Protein AF-A0A167GB25-F1 (afdb_monomer)

Secondary structure (DSSP, 8-state):
----------PPPPP--HHHHHHHHHHHHHHHHTIIIIIS-SSPPPHHHHHHHHHHHHHHHHHHHHHHHHHTT-HHHHHHHHHHHHHHHHHHHHHHHHHHHTHHHHHHHTT--TTTTHHHHHHHHHHHHHHHHHHHHHHHHHHHTTTSHHHHHHHHHHHHHHT-HHHHHHHTTSGGGTTS-HHHHHHHHHHHHHHHHHHHHHHHHSS--HHHHHHHHHHHHHHHHHHHHSTTSHHHHHHHHHH-

Organism: NCBI:txid1300342

Sequence (244 aa):
MTLDPGPHGLAAPRRNLFFPTMAVLMLAAVVAGFWGTLFRPAEPLRPYLVVHGAIAVAWFALFTVQTLLAAAGRTDLHRRLGVAGVCLAIAVVASSLYTMAQLPANWRLQGIDVEARRGLVGLVLWGDFGALVAFGVLLCRAVLRRRRLDAHKRLMLLAMFSIMSPALIRLAALPPFAGFDGVVLTMLGLLALGLTLVAYDLATLRRLHRETLWGVPFFLVVHLAPAFALPGTSLDRWVMGVIG

Solvent-accessible surface area (backbone atoms only — not comparable to full-atom values): 12939 Å² total; per-residue (Å²): 139,83,85,79,83,72,82,79,76,76,73,75,80,79,79,76,54,64,64,37,50,52,30,50,53,51,39,50,41,40,52,61,22,32,33,63,72,67,79,52,43,91,60,90,72,56,70,68,57,52,52,36,50,50,46,51,53,50,50,39,50,47,51,27,52,42,36,46,28,51,72,69,67,38,52,69,58,34,57,61,53,47,56,58,44,55,58,52,52,53,49,43,54,56,39,50,56,52,53,57,50,42,43,56,54,52,38,47,75,69,72,41,62,56,75,87,38,38,62,60,54,29,25,51,52,31,22,53,49,17,10,51,52,30,20,52,54,30,37,52,52,14,63,75,32,55,88,41,59,78,51,15,58,52,28,44,49,52,15,55,56,28,65,39,52,74,25,40,32,36,38,25,76,36,81,98,34,56,89,50,57,32,65,60,48,23,54,52,49,52,50,50,55,42,48,49,54,52,50,49,26,40,74,75,65,73,41,74,47,71,62,53,64,50,44,42,57,46,32,52,47,43,17,47,46,38,19,71,69,38,43,86,37,72,64,43,52,51,51,50,67,73,47,90

pLDDT: mean 92.82, std 10.84, range [45.81, 98.88]

Structure (mmCIF, N/CA/C/O backbone):
data_AF-A0A167GB25-F1
#
_entry.id   AF-A0A167GB25-F1
#
loop_
_atom_site.group_PDB
_atom_site.id
_atom_site.type_symbol
_atom_site.label_atom_id
_atom_site.label_alt_id
_atom_site.label_comp_id
_atom_site.label_asym_id
_atom_site.label_entity_id
_atom_site.label_seq_id
_atom_site.pdbx_PDB_ins_code
_atom_site.Cartn_x
_atom_site.Cartn_y
_atom_site.Cartn_z
_atom_site.occupancy
_atom_site.B_iso_or_equiv
_atom_site.auth_seq_id
_atom_site.auth_comp_id
_atom_site.auth_asym_id
_atom_site.auth_atom_id
_atom_site.pdbx_PDB_model_num
ATOM 1 N N . MET A 1 1 ? -53.757 3.622 38.727 1.00 49.62 1 MET A N 1
ATOM 2 C CA . MET A 1 1 ? -53.447 3.033 37.408 1.00 49.62 1 MET A CA 1
ATOM 3 C C . MET A 1 1 ? -52.182 3.707 36.899 1.00 49.62 1 MET A C 1
ATOM 5 O O . MET A 1 1 ? -52.248 4.779 36.320 1.00 49.62 1 MET A O 1
ATOM 9 N N . THR A 1 2 ? -51.026 3.160 37.266 1.00 50.38 2 THR A N 1
ATOM 10 C CA . THR A 1 2 ? -49.695 3.673 36.913 1.00 50.38 2 THR A CA 1
ATOM 11 C C . THR A 1 2 ? -49.212 2.914 35.684 1.00 50.38 2 THR A C 1
ATOM 13 O O . THR A 1 2 ? -49.056 1.697 35.747 1.00 50.38 2 THR A O 1
ATOM 16 N N . LEU A 1 3 ? -49.049 3.608 34.558 1.00 50.81 3 LEU A N 1
ATOM 17 C CA . LEU A 1 3 ? -48.479 3.032 33.343 1.00 50.81 3 LEU A CA 1
ATOM 18 C C . LEU A 1 3 ? -46.955 3.013 33.482 1.00 50.81 3 LEU A C 1
ATOM 20 O O . LEU A 1 3 ? -46.331 4.062 33.624 1.00 50.81 3 LEU A O 1
ATOM 24 N N . ASP A 1 4 ? -46.393 1.812 33.468 1.00 52.62 4 ASP A N 1
ATOM 25 C CA . ASP A 1 4 ? -44.959 1.543 33.464 1.00 52.62 4 ASP A CA 1
ATOM 26 C C . ASP A 1 4 ? -44.421 1.735 32.028 1.00 52.62 4 ASP A C 1
ATOM 28 O O . ASP A 1 4 ? -44.910 1.067 31.107 1.00 52.62 4 ASP A O 1
ATOM 32 N N . PRO A 1 5 ? -43.484 2.665 31.762 1.00 55.81 5 PRO A N 1
ATOM 33 C CA . PRO A 1 5 ? -42.895 2.801 30.440 1.00 55.81 5 PRO A CA 1
ATOM 34 C C . PRO A 1 5 ? -41.874 1.673 30.239 1.00 55.81 5 PRO A C 1
ATOM 36 O O . PRO A 1 5 ? -40.814 1.647 30.861 1.00 55.81 5 PRO A O 1
ATOM 39 N N . GLY A 1 6 ? -42.218 0.723 29.366 1.00 50.72 6 GLY A N 1
ATOM 40 C CA . GLY A 1 6 ? -41.380 -0.427 29.029 1.00 50.72 6 GLY A CA 1
ATOM 41 C C . GLY A 1 6 ? -39.959 -0.053 28.570 1.00 50.72 6 GLY A C 1
ATOM 42 O O . GLY A 1 6 ? -39.705 1.074 28.136 1.00 50.72 6 GLY A O 1
ATOM 43 N N . PRO A 1 7 ? -39.011 -1.004 28.648 1.00 53.72 7 PRO A N 1
ATOM 44 C CA . PRO A 1 7 ? -37.594 -0.732 28.475 1.00 53.72 7 PRO A CA 1
ATOM 45 C C . PRO A 1 7 ? -37.325 -0.204 27.067 1.00 53.72 7 PRO A C 1
ATOM 47 O O . PRO A 1 7 ? -37.604 -0.875 26.072 1.00 53.72 7 PRO A O 1
ATOM 50 N N . HIS A 1 8 ? -36.755 0.999 26.991 1.00 52.78 8 HIS A N 1
ATOM 51 C CA . HIS A 1 8 ? -36.188 1.549 25.768 1.00 52.78 8 HIS A CA 1
ATOM 52 C C . HIS A 1 8 ? -35.247 0.511 25.152 1.00 52.78 8 HIS A C 1
ATOM 54 O O . HIS A 1 8 ? -34.163 0.249 25.678 1.00 52.78 8 HIS A O 1
ATOM 60 N N . GLY A 1 9 ? -35.684 -0.105 24.051 1.00 45.81 9 GLY A N 1
ATOM 61 C CA . GLY A 1 9 ? -34.874 -1.035 23.282 1.00 45.81 9 GLY A CA 1
ATOM 62 C C . GLY A 1 9 ? -33.570 -0.347 22.906 1.00 45.81 9 GLY A C 1
ATOM 63 O O . GLY A 1 9 ? -33.563 0.588 22.106 1.00 45.81 9 GLY A O 1
ATOM 64 N N . LEU A 1 10 ? -32.469 -0.781 23.521 1.00 51.97 10 LEU A N 1
ATOM 65 C CA . LEU A 1 10 ? -31.131 -0.335 23.169 1.00 51.97 10 LEU A CA 1
ATOM 66 C C . LEU A 1 10 ? -30.930 -0.674 21.693 1.00 51.97 10 LEU A C 1
ATOM 68 O O . LEU A 1 10 ? -30.789 -1.844 21.335 1.00 51.97 10 LEU A O 1
ATOM 72 N N . ALA A 1 11 ? -30.978 0.344 20.831 1.00 49.78 11 ALA A N 1
ATOM 73 C CA . ALA A 1 11 ? -30.698 0.184 19.415 1.00 49.78 11 ALA A CA 1
ATOM 74 C C . ALA A 1 11 ? -29.376 -0.581 19.276 1.00 49.78 11 ALA A C 1
ATOM 76 O O . ALA A 1 11 ? -28.355 -0.168 19.834 1.00 49.78 11 ALA A O 1
ATOM 77 N N . ALA A 1 12 ? -29.410 -1.720 18.577 1.00 53.19 12 ALA A N 1
ATOM 78 C CA . ALA A 1 12 ? -28.226 -2.540 18.373 1.00 53.19 12 ALA A CA 1
ATOM 79 C C . ALA A 1 12 ? -27.083 -1.650 17.846 1.00 53.19 12 ALA A C 1
ATOM 81 O O . ALA A 1 12 ? -27.321 -0.851 16.930 1.00 53.19 12 ALA A O 1
ATOM 82 N N . PRO A 1 13 ? -25.856 -1.742 18.398 1.00 54.03 13 PRO A N 1
ATOM 83 C CA . PRO A 1 13 ? -24.751 -0.901 17.962 1.00 54.03 13 PRO A CA 1
ATOM 84 C C . PRO A 1 13 ? -24.587 -1.015 16.446 1.00 54.03 13 PRO A C 1
ATOM 86 O O . PRO A 1 13 ? -24.382 -2.115 15.924 1.00 54.03 13 PRO A O 1
ATOM 89 N N . ARG A 1 14 ? -24.699 0.108 15.723 1.00 60.59 14 ARG A N 1
ATOM 90 C CA . ARG A 1 14 ? -24.498 0.130 14.268 1.00 60.59 14 ARG A CA 1
ATOM 91 C C . ARG A 1 14 ? -23.128 -0.474 13.959 1.00 60.59 14 ARG A C 1
ATOM 93 O O . ARG A 1 14 ? -22.099 0.067 14.367 1.00 60.59 14 ARG A O 1
ATOM 100 N N . ARG A 1 15 ? -23.116 -1.605 13.246 1.00 72.88 15 ARG A N 1
ATOM 101 C CA . ARG A 1 15 ? -21.879 -2.255 12.804 1.00 72.88 15 ARG A CA 1
ATOM 102 C C . ARG A 1 15 ? -21.095 -1.277 11.936 1.00 72.88 15 ARG A C 1
ATOM 104 O O . ARG A 1 15 ? -21.583 -0.805 10.915 1.00 72.88 15 ARG A O 1
ATOM 111 N N . ASN A 1 16 ? -19.875 -0.967 12.352 1.00 83.06 16 ASN A N 1
ATOM 112 C CA . ASN A 1 16 ? -18.983 -0.105 11.597 1.00 83.06 16 ASN A CA 1
ATOM 113 C C . ASN A 1 16 ? -18.326 -0.904 10.465 1.00 83.06 16 ASN A C 1
ATOM 115 O O . ASN A 1 16 ? -17.407 -1.687 10.706 1.00 83.06 16 ASN A O 1
ATOM 119 N N . LEU A 1 17 ? -18.811 -0.698 9.242 1.00 93.38 17 LEU A N 1
ATOM 120 C CA . LEU A 1 17 ? -18.371 -1.431 8.054 1.00 93.38 17 LEU A CA 1
ATOM 121 C C . LEU A 1 17 ? -17.196 -0.773 7.322 1.00 93.38 17 LEU A C 1
ATOM 123 O O . LEU A 1 17 ? -16.674 -1.368 6.390 1.00 93.38 17 L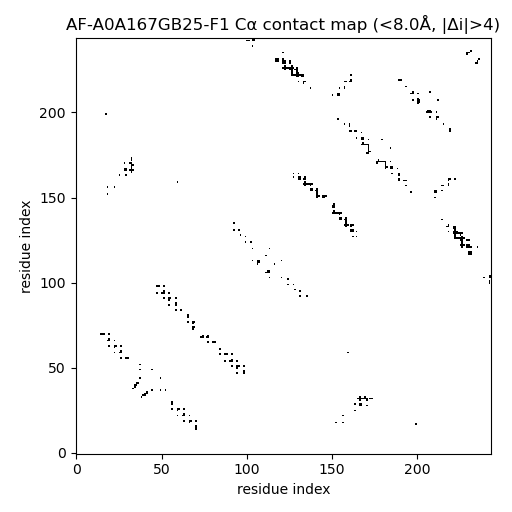EU A O 1
ATOM 127 N N . PHE A 1 18 ? -16.726 0.398 7.765 1.00 97.06 18 PHE A N 1
ATOM 128 C CA . PHE A 1 18 ? -15.674 1.148 7.072 1.00 97.06 18 PHE A CA 1
ATOM 129 C C . PHE A 1 18 ? -14.401 0.321 6.832 1.00 97.06 18 PHE A C 1
ATOM 131 O O . PHE A 1 18 ? -13.938 0.209 5.702 1.00 97.06 18 PHE A O 1
ATOM 138 N N . PHE A 1 19 ? -13.847 -0.293 7.883 1.00 97.69 19 PHE A N 1
ATOM 139 C CA . PHE A 1 19 ? -12.594 -1.053 7.775 1.00 97.69 19 PHE A CA 1
ATOM 140 C C . PHE A 1 19 ? -12.737 -2.315 6.905 1.00 97.69 19 PHE A C 1
ATOM 142 O O . PHE A 1 19 ? -11.890 -2.500 6.033 1.00 97.69 19 PHE A O 1
ATOM 149 N N . PRO A 1 20 ? -13.789 -3.148 7.067 1.00 97.94 20 PRO A N 1
ATOM 150 C CA . PRO A 1 20 ? -14.071 -4.230 6.125 1.00 97.94 20 PRO A CA 1
ATOM 151 C C . PRO A 1 20 ? -14.243 -3.765 4.677 1.00 97.94 20 PRO A C 1
ATOM 153 O O . PRO A 1 20 ? -13.664 -4.367 3.778 1.00 97.94 20 PRO A O 1
ATOM 156 N N . THR A 1 21 ? -14.993 -2.683 4.440 1.00 98.38 21 THR A N 1
ATOM 157 C CA . THR A 1 21 ? -15.190 -2.135 3.091 1.00 98.38 21 THR A CA 1
ATOM 158 C C . THR A 1 21 ? -13.861 -1.718 2.475 1.00 98.38 21 THR A C 1
ATOM 160 O O . THR A 1 21 ? -13.562 -2.130 1.359 1.00 98.38 21 THR A O 1
ATOM 163 N N . MET A 1 22 ? -13.025 -0.978 3.208 1.00 98.62 22 MET A N 1
ATOM 164 C CA . MET A 1 22 ? -11.697 -0.602 2.721 1.00 98.62 22 MET A CA 1
ATOM 165 C C . MET A 1 22 ? -10.825 -1.825 2.429 1.00 98.62 22 MET A C 1
ATOM 167 O O . MET A 1 22 ? -10.169 -1.857 1.394 1.00 98.62 22 MET A O 1
ATOM 171 N N . ALA A 1 23 ? -10.843 -2.848 3.287 1.00 98.69 23 ALA A N 1
ATOM 172 C CA . ALA A 1 23 ? -10.069 -4.067 3.064 1.00 98.69 23 ALA A CA 1
ATOM 173 C C . ALA A 1 23 ? -10.474 -4.783 1.765 1.00 98.69 23 ALA A C 1
ATOM 175 O O . ALA A 1 23 ? -9.608 -5.122 0.958 1.00 98.69 23 ALA A O 1
ATOM 176 N N . VAL A 1 24 ? -11.781 -4.933 1.525 1.00 98.69 24 VAL A N 1
ATOM 177 C CA . VAL A 1 24 ? -12.315 -5.533 0.292 1.00 98.69 24 VAL A CA 1
ATOM 178 C C . VAL A 1 24 ? -11.967 -4.688 -0.934 1.00 98.69 24 VAL A C 1
ATOM 180 O O . VAL A 1 24 ? -11.512 -5.240 -1.932 1.00 98.69 24 VAL A O 1
ATOM 183 N N . LEU A 1 25 ? -12.132 -3.362 -0.868 1.00 98.62 25 LEU A N 1
ATOM 184 C CA . LEU A 1 25 ? -11.797 -2.461 -1.977 1.00 98.62 25 LEU A CA 1
ATOM 185 C C . LEU A 1 25 ? -10.308 -2.520 -2.331 1.00 98.62 25 LEU A C 1
ATOM 187 O O . LEU A 1 25 ? -9.955 -2.559 -3.506 1.00 98.62 25 LEU A O 1
ATOM 191 N N . MET A 1 26 ? -9.433 -2.567 -1.327 1.00 98.75 26 MET A N 1
ATOM 192 C CA . MET A 1 26 ? -7.991 -2.681 -1.539 1.00 98.75 26 MET A CA 1
ATOM 193 C C . MET A 1 26 ? -7.613 -4.035 -2.139 1.00 98.75 26 MET A C 1
ATOM 195 O O . MET A 1 26 ? -6.832 -4.076 -3.084 1.00 98.75 26 MET A O 1
ATOM 199 N N . LEU A 1 27 ? -8.196 -5.136 -1.649 1.00 98.75 27 LEU A N 1
ATOM 200 C CA . LEU A 1 27 ? -7.995 -6.458 -2.245 1.00 98.75 27 LEU A CA 1
ATOM 201 C C . LEU A 1 27 ? -8.477 -6.491 -3.703 1.00 98.75 27 LEU A C 1
ATOM 203 O O . LEU A 1 27 ? -7.767 -6.998 -4.567 1.00 98.75 27 LEU A O 1
ATOM 207 N N . ALA A 1 28 ? -9.641 -5.907 -3.996 1.00 98.50 28 ALA A N 1
ATOM 208 C CA . ALA A 1 28 ? -10.160 -5.802 -5.356 1.00 98.50 28 ALA A CA 1
ATOM 209 C C . ALA A 1 28 ? -9.236 -4.969 -6.258 1.00 98.50 28 ALA A C 1
ATOM 211 O O . ALA A 1 28 ? -8.949 -5.383 -7.377 1.00 98.50 28 ALA A O 1
ATOM 212 N N . ALA A 1 29 ? -8.715 -3.843 -5.764 1.00 98.19 29 ALA A N 1
ATOM 213 C CA . ALA A 1 29 ? -7.749 -3.019 -6.488 1.00 98.19 29 ALA A CA 1
ATOM 214 C C . ALA A 1 29 ? -6.434 -3.769 -6.760 1.00 98.19 29 ALA A C 1
ATOM 216 O O . ALA A 1 29 ? -5.893 -3.662 -7.858 1.00 98.19 29 ALA A O 1
ATOM 217 N N . VAL A 1 30 ? -5.944 -4.566 -5.803 1.00 98.50 30 VAL A N 1
ATOM 218 C CA . VAL A 1 30 ? -4.780 -5.446 -6.002 1.00 98.50 30 VAL A CA 1
ATOM 219 C C . VAL A 1 30 ? -5.071 -6.483 -7.087 1.00 98.50 30 VAL A C 1
ATOM 221 O O . VAL A 1 30 ? -4.286 -6.613 -8.020 1.00 98.50 30 VAL A O 1
ATOM 224 N N . VAL A 1 31 ? -6.208 -7.182 -7.027 1.00 98.12 31 VAL A N 1
ATOM 225 C CA . VAL A 1 31 ? -6.571 -8.181 -8.048 1.00 98.12 31 VAL A CA 1
ATOM 226 C C . VAL A 1 31 ? -6.713 -7.542 -9.430 1.00 98.12 31 VAL A C 1
ATOM 228 O O . VAL A 1 31 ? -6.172 -8.067 -10.400 1.00 98.12 31 VAL A O 1
ATOM 231 N N . ALA A 1 32 ? -7.389 -6.395 -9.521 1.00 97.56 32 ALA A N 1
ATOM 232 C CA . ALA A 1 32 ? -7.601 -5.679 -10.773 1.00 97.56 32 ALA A CA 1
ATOM 233 C C . ALA A 1 32 ? -6.287 -5.147 -11.362 1.00 97.56 32 ALA A C 1
ATOM 235 O O . ALA A 1 32 ? -5.992 -5.399 -12.529 1.00 97.56 32 ALA A O 1
ATOM 236 N N . GLY A 1 33 ? -5.468 -4.467 -10.554 1.00 96.69 33 GLY A N 1
ATOM 237 C CA . GLY A 1 33 ? -4.181 -3.924 -10.993 1.00 96.69 33 GLY A CA 1
ATOM 238 C C . GLY A 1 33 ? -3.209 -5.020 -11.426 1.00 96.69 33 GLY A C 1
ATOM 239 O O . GLY A 1 33 ? -2.480 -4.856 -12.396 1.00 96.69 33 GLY A O 1
ATOM 240 N N . PHE A 1 34 ? -3.226 -6.178 -10.770 1.00 97.06 34 PHE A N 1
ATOM 241 C CA . PHE A 1 34 ? -2.342 -7.291 -11.117 1.00 97.06 34 PHE A CA 1
ATOM 242 C C . PHE A 1 34 ? -2.961 -8.309 -12.083 1.00 97.06 34 PHE A C 1
ATOM 244 O O . PHE A 1 34 ? -2.332 -9.330 -12.364 1.00 97.06 34 PHE A O 1
ATOM 251 N N . TRP A 1 35 ? -4.152 -8.055 -12.636 1.00 96.19 35 TRP A N 1
ATOM 252 C CA . TRP A 1 35 ? -4.841 -9.020 -13.496 1.00 96.19 35 TRP A CA 1
ATOM 253 C C . TRP A 1 35 ? -3.977 -9.461 -14.683 1.00 96.19 35 TRP A C 1
ATOM 255 O O . TRP A 1 35 ? -3.723 -10.651 -14.846 1.00 96.19 35 TRP A O 1
ATOM 265 N N . GLY A 1 36 ? -3.445 -8.506 -15.451 1.00 93.75 36 GLY A N 1
ATOM 266 C CA . GLY A 1 36 ? -2.598 -8.783 -16.618 1.00 93.75 36 GLY A CA 1
ATOM 267 C C . GLY A 1 36 ? -1.131 -9.098 -16.303 1.00 93.75 36 GLY A C 1
ATOM 268 O O . GLY A 1 36 ? -0.389 -9.464 -17.206 1.00 93.75 36 GLY A O 1
ATOM 269 N N . THR A 1 37 ? -0.685 -8.952 -15.049 1.00 92.81 37 THR A N 1
ATOM 270 C CA . THR A 1 37 ? 0.736 -9.131 -14.679 1.00 92.81 37 THR A CA 1
ATOM 271 C C . THR A 1 37 ? 0.990 -10.278 -13.704 1.00 92.81 37 THR A C 1
ATOM 273 O O . THR A 1 37 ? 2.139 -10.658 -13.522 1.00 92.81 37 THR A O 1
ATOM 276 N N . LEU A 1 38 ? -0.045 -10.807 -13.046 1.00 95.94 38 LEU A N 1
ATOM 277 C CA . LEU A 1 38 ? 0.050 -11.923 -12.098 1.00 95.94 38 LEU A CA 1
ATOM 278 C C . LEU A 1 38 ? -0.932 -13.047 -12.436 1.00 95.94 38 LEU A C 1
ATOM 280 O O . LEU A 1 38 ? -0.533 -14.204 -12.488 1.00 95.94 38 LEU A O 1
ATOM 284 N N . PHE A 1 39 ? -2.208 -12.714 -12.654 1.00 96.12 39 PHE A N 1
ATOM 285 C CA . PHE A 1 39 ? -3.268 -13.718 -12.816 1.00 96.12 39 PHE A CA 1
ATOM 286 C C . PHE A 1 39 ? -3.400 -14.232 -14.252 1.00 96.12 39 PHE A C 1
ATOM 288 O O . PHE A 1 39 ? -3.697 -15.405 -14.462 1.00 96.12 39 PHE A O 1
ATOM 295 N N . ARG A 1 40 ? -3.178 -13.362 -15.242 1.00 96.00 40 ARG A N 1
ATOM 296 C CA . ARG A 1 40 ? -3.161 -13.688 -16.674 1.00 96.00 40 ARG A CA 1
ATOM 297 C C . ARG A 1 40 ? -1.963 -13.014 -17.350 1.00 96.00 40 ARG A C 1
ATOM 299 O O . ARG A 1 40 ? -2.159 -12.108 -18.160 1.00 96.00 40 ARG A O 1
ATOM 306 N N . PRO A 1 41 ? -0.730 -13.389 -16.968 1.00 94.19 41 PRO A N 1
ATOM 307 C CA . PRO A 1 41 ? 0.461 -12.787 -17.542 1.00 94.19 41 PRO A CA 1
ATOM 308 C C . PRO A 1 41 ? 0.592 -13.182 -19.020 1.00 94.19 41 PRO A C 1
ATOM 310 O O . PRO A 1 41 ? 0.292 -14.316 -19.389 1.00 94.19 41 PRO A O 1
ATOM 313 N N . ALA A 1 42 ? 1.028 -12.241 -19.859 1.00 91.44 42 ALA A N 1
ATOM 314 C CA . ALA A 1 42 ? 1.261 -12.494 -21.285 1.00 91.44 42 ALA A CA 1
ATOM 315 C C . ALA A 1 42 ? 2.454 -13.434 -21.527 1.00 91.44 42 ALA A C 1
ATOM 317 O O . ALA A 1 42 ? 2.458 -14.190 -22.490 1.00 91.44 42 ALA A O 1
ATOM 318 N N . GLU A 1 43 ? 3.429 -13.406 -20.619 1.00 90.38 43 GLU A N 1
ATOM 319 C CA . GLU A 1 43 ? 4.635 -14.230 -20.644 1.00 90.38 43 GLU A CA 1
ATOM 320 C C . GLU A 1 43 ? 4.788 -14.976 -19.312 1.00 90.38 43 GLU A C 1
ATOM 322 O O . GLU A 1 43 ? 4.349 -14.466 -18.272 1.00 90.38 43 GLU A O 1
ATOM 327 N N . PRO A 1 44 ? 5.434 -16.155 -19.285 1.00 92.50 44 PRO A N 1
ATOM 328 C CA . PRO A 1 44 ? 5.682 -16.878 -18.045 1.00 92.50 44 PRO A CA 1
ATOM 329 C C . PRO A 1 44 ? 6.411 -16.027 -16.998 1.00 92.50 44 PRO A C 1
ATOM 331 O O . PRO A 1 44 ? 7.459 -15.427 -17.250 1.00 92.50 44 PRO A O 1
ATOM 334 N N . LEU A 1 45 ? 5.866 -16.002 -15.781 1.00 93.25 45 LEU A N 1
ATOM 335 C CA . LEU A 1 45 ? 6.477 -15.286 -14.668 1.00 93.25 45 LEU A CA 1
ATOM 336 C C . LEU A 1 45 ? 7.671 -16.054 -14.116 1.00 93.25 45 LEU A C 1
ATOM 338 O O . LEU A 1 45 ? 7.655 -17.277 -13.974 1.00 93.25 45 LEU A O 1
ATOM 342 N N . ARG A 1 46 ? 8.691 -15.304 -13.699 1.00 93.94 46 ARG A N 1
ATOM 343 C CA . ARG A 1 46 ? 9.808 -15.869 -12.940 1.00 93.94 46 ARG A CA 1
ATOM 344 C C . ARG A 1 46 ? 9.294 -16.433 -11.612 1.00 93.94 46 ARG A C 1
ATOM 346 O O . ARG A 1 46 ? 8.448 -15.787 -10.988 1.00 93.94 46 ARG A O 1
ATOM 353 N N . PRO A 1 47 ? 9.844 -17.555 -11.111 1.00 96.25 47 PRO A N 1
ATOM 354 C CA . PRO A 1 47 ? 9.343 -18.198 -9.896 1.00 96.25 47 PRO A CA 1
ATOM 355 C C . PRO A 1 47 ? 9.223 -17.257 -8.691 1.00 96.25 47 PRO A C 1
ATOM 357 O O . PRO A 1 47 ? 8.216 -17.269 -7.990 1.00 96.25 47 PRO A O 1
ATOM 360 N N . TYR A 1 48 ? 10.201 -16.373 -8.478 1.00 96.44 48 TYR A N 1
ATOM 361 C CA . TYR A 1 48 ? 10.157 -15.441 -7.349 1.00 96.44 48 TYR A CA 1
ATOM 362 C C . TYR A 1 48 ? 9.061 -14.367 -7.481 1.00 96.44 48 TYR A C 1
ATOM 364 O O . TYR A 1 48 ? 8.566 -13.896 -6.460 1.00 96.44 48 TYR A O 1
ATOM 372 N N . LEU A 1 49 ? 8.648 -13.994 -8.702 1.00 96.25 49 LEU A N 1
ATOM 373 C CA . LEU A 1 49 ? 7.520 -13.079 -8.924 1.00 96.25 49 LEU A CA 1
ATOM 374 C C . LEU A 1 49 ? 6.191 -13.769 -8.609 1.00 96.25 49 LEU A C 1
ATOM 376 O O . LEU A 1 49 ? 5.311 -13.143 -8.024 1.00 96.25 49 LEU A O 1
ATOM 380 N N . VAL A 1 50 ? 6.070 -15.063 -8.932 1.00 97.44 50 VAL A N 1
ATOM 381 C CA . VAL A 1 50 ? 4.915 -15.883 -8.530 1.00 97.44 50 VAL A CA 1
ATOM 382 C C . VAL A 1 50 ? 4.834 -15.963 -7.005 1.00 97.44 50 VAL A C 1
ATOM 384 O O . VAL A 1 50 ? 3.776 -15.711 -6.433 1.00 97.44 50 VAL A O 1
ATOM 387 N N . VAL A 1 51 ? 5.958 -16.242 -6.335 1.00 98.44 51 VAL A N 1
ATOM 388 C CA . VAL A 1 51 ? 6.033 -16.313 -4.866 1.00 98.44 51 VAL A CA 1
ATOM 389 C C . VAL A 1 51 ? 5.697 -14.967 -4.222 1.00 98.44 51 VAL A C 1
ATOM 391 O O . VAL A 1 51 ? 4.843 -14.913 -3.339 1.00 98.44 51 VAL A O 1
ATOM 394 N N . HIS A 1 52 ? 6.315 -13.873 -4.673 1.00 98.19 52 HIS A N 1
ATOM 395 C CA . HIS A 1 52 ? 6.025 -12.532 -4.164 1.00 98.19 52 HIS A CA 1
ATOM 396 C C . HIS A 1 52 ? 4.554 -12.145 -4.378 1.00 98.19 52 HIS A C 1
ATOM 398 O O . HIS A 1 52 ? 3.892 -11.698 -3.441 1.00 98.19 52 HIS A O 1
ATOM 404 N N . GLY A 1 53 ? 4.015 -12.378 -5.579 1.00 98.00 53 GLY A N 1
ATOM 405 C CA . GLY A 1 53 ? 2.612 -12.114 -5.892 1.00 98.00 53 GLY A CA 1
ATOM 406 C C . GLY A 1 53 ? 1.656 -12.916 -5.007 1.00 98.00 53 GLY A C 1
ATOM 407 O O . GLY A 1 53 ? 0.702 -12.356 -4.470 1.00 98.00 53 GLY A O 1
ATOM 408 N N . ALA A 1 54 ? 1.941 -14.201 -4.778 1.00 98.44 54 ALA A N 1
ATOM 409 C CA . ALA A 1 54 ? 1.159 -15.043 -3.878 1.00 98.44 54 ALA A CA 1
ATOM 410 C C . ALA A 1 54 ? 1.203 -14.536 -2.426 1.00 98.44 54 ALA A C 1
ATOM 412 O O . ALA A 1 54 ? 0.161 -14.460 -1.776 1.00 98.44 54 ALA A O 1
ATOM 413 N N . ILE A 1 55 ? 2.381 -14.134 -1.932 1.00 98.75 55 ILE A N 1
ATOM 414 C CA . ILE A 1 55 ? 2.550 -13.540 -0.597 1.00 98.75 55 ILE A CA 1
ATOM 415 C C . ILE A 1 55 ? 1.734 -12.248 -0.470 1.00 98.75 55 ILE A C 1
ATOM 417 O O . ILE A 1 55 ? 1.010 -12.077 0.511 1.00 98.75 55 ILE A O 1
ATOM 421 N N . ALA A 1 56 ? 1.809 -11.359 -1.463 1.00 98.38 56 ALA A N 1
ATOM 422 C CA . ALA A 1 56 ? 1.069 -10.102 -1.465 1.00 98.38 56 ALA A CA 1
ATOM 423 C C . ALA A 1 56 ? -0.450 -10.343 -1.468 1.00 98.38 56 ALA A C 1
ATOM 425 O O . ALA A 1 56 ? -1.162 -9.814 -0.615 1.00 98.38 56 ALA A O 1
ATOM 426 N N . VAL A 1 57 ? -0.960 -11.199 -2.360 1.00 98.50 57 VAL A N 1
ATOM 427 C CA . VAL A 1 57 ? -2.393 -11.541 -2.408 1.00 98.50 57 VAL A CA 1
ATOM 428 C C . VAL A 1 57 ? -2.846 -12.174 -1.091 1.00 98.50 57 VAL A C 1
ATOM 430 O O . VAL A 1 57 ? -3.871 -11.768 -0.540 1.00 98.50 57 VAL A O 1
ATOM 433 N N . ALA A 1 58 ? -2.066 -13.108 -0.538 1.00 98.50 58 ALA A N 1
ATOM 434 C CA . ALA A 1 58 ? -2.356 -13.721 0.754 1.00 98.50 58 ALA A CA 1
ATOM 435 C C . ALA A 1 58 ? -2.396 -12.685 1.887 1.00 98.50 58 ALA A C 1
ATOM 437 O O . ALA A 1 58 ? -3.250 -12.776 2.767 1.00 98.50 58 ALA A O 1
ATOM 438 N N . TRP A 1 59 ? -1.518 -11.678 1.866 1.00 98.69 59 TRP A N 1
ATOM 439 C CA . TRP A 1 59 ? -1.479 -10.615 2.871 1.00 98.69 59 TRP A CA 1
ATOM 440 C C . TRP A 1 59 ? -2.745 -9.748 2.851 1.00 98.69 59 TRP A C 1
ATOM 442 O O . TRP A 1 59 ? -3.378 -9.549 3.891 1.00 98.69 59 TRP A O 1
ATOM 452 N N . PHE A 1 60 ? -3.179 -9.295 1.671 1.00 98.75 60 PHE A N 1
ATOM 453 C CA . PHE A 1 60 ? -4.418 -8.519 1.525 1.00 98.75 60 PHE A CA 1
ATOM 454 C C . PHE A 1 60 ? -5.677 -9.357 1.799 1.00 98.75 60 PHE A C 1
ATOM 456 O O . PHE A 1 60 ? -6.630 -8.865 2.415 1.00 98.75 60 PHE A O 1
ATOM 463 N N . ALA A 1 61 ? -5.679 -10.635 1.410 1.00 98.69 61 ALA A N 1
ATOM 464 C CA . ALA A 1 61 ? -6.751 -11.567 1.741 1.00 98.69 61 ALA A CA 1
ATOM 465 C C . ALA A 1 61 ? -6.841 -11.797 3.257 1.00 98.69 61 ALA A C 1
ATOM 467 O O . ALA A 1 61 ? -7.927 -11.700 3.830 1.00 98.69 61 ALA A O 1
ATOM 468 N N . LEU A 1 62 ? -5.705 -12.010 3.930 1.00 98.62 62 LEU A N 1
ATOM 469 C CA . LEU A 1 62 ? -5.652 -12.143 5.382 1.00 98.62 62 LEU A CA 1
ATOM 470 C C . LEU A 1 62 ? -6.157 -10.871 6.062 1.00 98.62 62 LEU A C 1
ATOM 472 O O . LEU A 1 62 ? -6.995 -10.968 6.952 1.00 98.62 62 LEU A O 1
ATOM 476 N N . PHE A 1 63 ? -5.721 -9.683 5.635 1.00 98.56 63 PHE A N 1
ATOM 477 C CA . PHE A 1 63 ? -6.235 -8.420 6.174 1.00 98.56 63 PHE A CA 1
ATOM 478 C C . PHE A 1 63 ? -7.764 -8.311 6.028 1.00 98.56 63 PHE A C 1
ATOM 480 O O . PHE A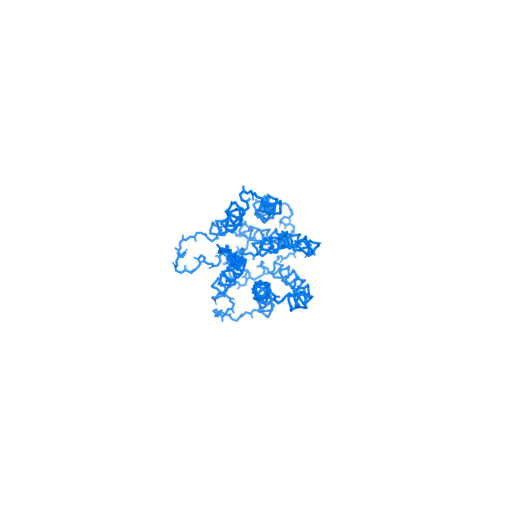 1 63 ? -8.462 -7.963 6.984 1.00 98.56 63 PHE A O 1
ATOM 487 N N . THR A 1 64 ? -8.305 -8.698 4.872 1.00 98.69 64 THR A N 1
ATOM 488 C CA . THR A 1 64 ? -9.756 -8.744 4.630 1.00 98.69 64 THR A CA 1
ATOM 489 C C . THR A 1 64 ? -10.454 -9.700 5.596 1.00 98.69 64 THR A C 1
ATOM 491 O O . THR A 1 64 ? -11.366 -9.291 6.313 1.00 98.69 64 THR A O 1
ATOM 494 N N . VAL A 1 65 ? -9.973 -10.939 5.721 1.00 98.50 65 VAL A N 1
ATOM 495 C CA . VAL A 1 65 ? -10.503 -11.916 6.685 1.00 98.50 65 VAL A CA 1
ATOM 496 C C . VAL A 1 65 ? -10.435 -11.374 8.117 1.00 98.50 65 VAL A C 1
ATOM 498 O O . VAL A 1 65 ? -11.408 -11.471 8.859 1.00 98.50 65 VAL A O 1
ATOM 501 N N . GLN A 1 66 ? -9.329 -10.739 8.506 1.00 97.88 66 GLN A N 1
ATOM 502 C CA . GLN A 1 66 ? -9.137 -10.183 9.847 1.00 97.88 66 GLN A CA 1
ATOM 503 C C . GLN A 1 66 ? -10.139 -9.072 10.179 1.00 97.88 66 GLN A C 1
ATOM 505 O O . GLN A 1 66 ? -10.659 -9.036 11.299 1.00 97.88 66 GLN A O 1
ATOM 510 N N . THR A 1 67 ? -10.435 -8.185 9.223 1.00 97.38 67 THR A N 1
ATOM 511 C CA . THR A 1 67 ? -11.441 -7.125 9.407 1.00 97.38 67 THR A CA 1
ATOM 512 C C . THR A 1 67 ? -12.863 -7.685 9.460 1.00 97.38 67 THR A C 1
ATOM 514 O O . THR A 1 67 ? -13.651 -7.243 10.298 1.00 97.38 67 THR A O 1
ATOM 517 N N . LEU A 1 68 ? -13.180 -8.699 8.647 1.00 97.19 68 LEU A N 1
ATOM 518 C CA . LEU A 1 68 ? -14.478 -9.381 8.663 1.00 97.19 68 LEU A CA 1
ATOM 519 C C . LEU A 1 68 ? -14.708 -10.149 9.970 1.00 97.19 68 LEU A C 1
ATOM 521 O O . LEU A 1 68 ? -15.770 -10.018 10.574 1.00 97.19 68 LEU A O 1
ATOM 525 N N . LEU A 1 69 ? -13.705 -10.884 10.461 1.00 96.81 69 LEU A N 1
ATOM 526 C CA . LEU A 1 69 ? -13.768 -11.570 11.756 1.00 96.81 69 LEU A CA 1
ATOM 527 C C . LEU A 1 69 ? -13.980 -10.582 12.907 1.00 96.81 69 LEU A C 1
ATOM 529 O O . LEU A 1 69 ? -14.806 -10.830 13.786 1.00 96.81 69 LEU A O 1
ATOM 533 N N . ALA A 1 70 ? -13.279 -9.444 12.886 1.00 94.94 70 ALA A N 1
ATOM 534 C CA . ALA A 1 70 ? -13.462 -8.390 13.877 1.00 94.94 70 ALA A CA 1
ATOM 535 C C . ALA A 1 70 ? -14.880 -7.792 13.823 1.00 94.94 70 ALA A C 1
ATOM 537 O O . ALA A 1 70 ? -15.516 -7.644 14.866 1.00 94.94 70 ALA A O 1
ATOM 538 N N . ALA A 1 71 ? -15.408 -7.510 12.626 1.00 93.69 71 ALA A N 1
ATOM 539 C CA . ALA A 1 71 ? -16.772 -7.005 12.440 1.00 93.69 71 ALA A CA 1
ATOM 540 C C . ALA A 1 71 ? -17.854 -8.027 12.842 1.00 93.69 71 ALA A C 1
ATOM 542 O O . ALA A 1 71 ? -18.924 -7.645 13.320 1.00 93.69 71 ALA A O 1
ATOM 543 N N . ALA A 1 72 ? -17.564 -9.321 12.694 1.00 94.31 72 ALA A N 1
ATOM 544 C CA . ALA A 1 72 ? -18.419 -10.426 13.123 1.00 94.31 72 ALA A CA 1
ATOM 545 C C . ALA A 1 72 ? -18.301 -10.754 14.626 1.00 94.31 72 ALA A C 1
ATOM 547 O O . ALA A 1 72 ? -18.987 -11.654 15.105 1.00 94.31 72 ALA A O 1
ATOM 548 N N . GLY A 1 73 ? -17.429 -10.070 15.376 1.00 93.19 73 GLY A N 1
ATOM 549 C CA . GLY A 1 73 ? -17.198 -10.336 16.801 1.00 93.19 73 GLY A CA 1
ATOM 550 C C . GLY A 1 73 ? -16.370 -11.596 17.094 1.00 93.19 73 GLY A C 1
ATOM 551 O O . GLY A 1 73 ? -16.165 -11.937 18.259 1.00 93.19 73 GLY A O 1
ATOM 552 N N . ARG A 1 74 ? -15.828 -12.266 16.068 1.00 95.88 74 ARG A N 1
ATOM 553 C CA . ARG A 1 74 ? -14.996 -13.482 16.168 1.00 95.88 74 ARG A CA 1
ATOM 554 C C . ARG A 1 74 ? -13.543 -13.146 16.512 1.00 95.88 74 ARG A C 1
ATOM 556 O O . ARG A 1 74 ? -12.599 -13.461 15.783 1.00 95.88 74 ARG A O 1
ATOM 563 N N . THR A 1 75 ? -13.366 -12.441 17.630 1.00 93.75 75 THR A N 1
ATOM 564 C CA . THR A 1 75 ? -12.050 -11.956 18.080 1.00 93.75 75 THR A CA 1
ATOM 565 C C . THR A 1 75 ? -11.107 -13.084 18.513 1.00 93.75 75 THR A C 1
ATOM 567 O O . THR A 1 75 ? -9.890 -12.902 18.505 1.00 93.75 75 THR A O 1
ATOM 570 N N . ASP A 1 76 ? -11.651 -14.259 18.835 1.00 96.25 76 ASP A N 1
ATOM 571 C CA . ASP A 1 76 ? -10.922 -15.503 19.075 1.00 96.25 76 ASP A CA 1
ATOM 572 C C . ASP A 1 76 ? -10.127 -15.932 17.832 1.00 96.25 76 ASP A C 1
ATOM 574 O O . ASP A 1 76 ? -8.907 -16.108 17.899 1.00 96.25 76 ASP A O 1
ATOM 578 N N . LEU A 1 77 ? -10.800 -16.015 16.680 1.00 97.31 77 LEU A N 1
ATOM 579 C CA . LEU A 1 77 ? -10.185 -16.379 15.405 1.00 97.31 77 LEU A CA 1
ATOM 580 C C . LEU A 1 77 ? -9.244 -15.284 14.906 1.00 97.31 77 LEU A C 1
ATOM 582 O O . LEU A 1 77 ? -8.148 -15.595 14.443 1.00 97.31 77 LEU A O 1
ATOM 586 N N . HIS A 1 78 ? -9.630 -14.015 15.071 1.00 96.50 78 HIS A N 1
ATOM 587 C CA . HIS A 1 78 ? -8.782 -12.869 14.734 1.00 96.50 78 HIS A CA 1
ATOM 588 C C . HIS A 1 78 ? -7.404 -12.976 15.410 1.00 96.50 78 HIS A C 1
ATOM 590 O O . HIS A 1 78 ? -6.365 -12.890 14.756 1.00 96.50 78 HIS A O 1
ATOM 596 N N . ARG A 1 79 ? -7.382 -13.253 16.723 1.00 94.50 79 ARG A N 1
ATOM 597 C CA . ARG A 1 79 ? -6.136 -13.400 17.493 1.00 94.50 79 ARG A CA 1
ATOM 598 C C . ARG A 1 79 ? -5.313 -14.609 17.052 1.00 94.50 79 ARG A C 1
ATOM 600 O O . ARG A 1 79 ? -4.101 -14.475 16.922 1.00 94.50 79 ARG A O 1
ATOM 607 N N . ARG A 1 80 ? -5.951 -15.762 16.808 1.00 94.88 80 ARG A N 1
ATOM 608 C CA . ARG A 1 80 ? -5.261 -16.986 16.354 1.00 94.88 80 ARG A CA 1
ATOM 609 C C . ARG A 1 80 ? -4.592 -16.780 14.995 1.00 94.88 80 ARG A C 1
ATOM 611 O O . ARG A 1 80 ? -3.395 -17.011 14.861 1.00 94.88 80 ARG A O 1
ATOM 618 N N . LEU A 1 81 ? -5.339 -16.272 14.016 1.00 95.81 81 LEU A N 1
ATOM 619 C CA . LEU A 1 81 ? -4.812 -15.986 12.678 1.00 95.81 81 LEU A CA 1
ATOM 620 C C . LEU A 1 81 ? -3.814 -14.818 12.677 1.00 95.81 81 LEU A C 1
ATOM 622 O O . LEU A 1 81 ? -2.942 -14.754 11.815 1.00 95.81 81 LEU A O 1
ATOM 626 N N . GLY A 1 82 ? -3.907 -13.903 13.645 1.00 92.06 82 GLY A N 1
ATOM 627 C CA . GLY A 1 82 ? -2.978 -12.780 13.781 1.00 92.06 82 GLY A CA 1
ATOM 628 C C . GLY A 1 82 ? -1.528 -13.218 14.008 1.00 92.06 82 GLY A C 1
ATOM 629 O O . GLY A 1 82 ? -0.617 -12.534 13.552 1.00 92.06 82 GLY A O 1
ATOM 630 N N . VAL A 1 83 ? -1.306 -14.379 14.641 1.00 91.56 83 VAL A N 1
ATOM 631 C CA . VAL A 1 83 ? 0.038 -14.961 14.810 1.00 91.56 83 VAL A CA 1
ATOM 632 C C . VAL A 1 83 ? 0.634 -15.348 13.456 1.00 91.56 83 VAL A C 1
ATOM 634 O O . VAL A 1 83 ? 1.757 -14.954 13.151 1.00 91.56 83 VAL A O 1
ATOM 637 N N . ALA A 1 84 ? -0.141 -16.029 12.604 1.00 90.81 84 ALA A N 1
ATOM 638 C CA . ALA A 1 84 ? 0.271 -16.339 11.232 1.00 90.81 84 ALA A CA 1
ATOM 639 C C . ALA A 1 84 ? 0.518 -15.063 10.404 1.00 90.81 84 ALA A C 1
ATOM 641 O O . ALA A 1 84 ? 1.411 -15.030 9.557 1.00 90.81 84 ALA A O 1
ATOM 642 N N . GLY A 1 85 ? -0.217 -13.987 10.704 1.00 93.38 85 GLY A N 1
ATOM 643 C CA . GLY A 1 85 ? 0.005 -12.667 10.117 1.00 93.38 85 GLY A CA 1
ATOM 644 C C . GLY A 1 85 ? 1.409 -12.109 10.361 1.00 93.38 85 GLY A C 1
ATOM 645 O O . GLY A 1 85 ? 1.952 -11.458 9.478 1.00 93.38 85 GLY A O 1
ATOM 646 N N . VAL A 1 86 ? 2.052 -12.395 11.497 1.00 93.38 86 VAL A N 1
ATOM 647 C CA . VAL A 1 86 ? 3.429 -11.927 11.747 1.00 93.38 86 VAL A CA 1
ATOM 648 C C . VAL A 1 86 ? 4.413 -12.576 10.772 1.00 93.38 86 VAL A C 1
ATOM 650 O O . VAL A 1 86 ? 5.220 -11.879 10.161 1.00 93.38 86 VAL A O 1
ATOM 653 N N . CYS A 1 87 ? 4.313 -13.892 10.571 1.00 95.06 87 CYS A N 1
ATOM 654 C CA . CYS A 1 87 ? 5.159 -14.609 9.615 1.00 95.06 87 CYS A CA 1
ATOM 655 C C . CYS A 1 87 ? 4.935 -14.105 8.184 1.00 95.06 87 CYS A C 1
ATOM 657 O O . CYS A 1 87 ? 5.892 -13.865 7.450 1.00 95.06 87 CYS A O 1
ATOM 659 N N . LEU A 1 88 ? 3.672 -13.888 7.803 1.00 97.69 88 LEU A N 1
ATOM 660 C CA . LEU A 1 88 ? 3.337 -13.385 6.475 1.00 97.69 88 LEU A CA 1
ATOM 661 C C . LEU A 1 88 ? 3.837 -11.949 6.256 1.00 97.69 88 LEU A C 1
ATOM 663 O O . LEU A 1 88 ? 4.317 -11.640 5.173 1.00 97.69 88 LEU A O 1
ATOM 667 N N . ALA A 1 89 ? 3.813 -11.093 7.281 1.00 97.88 89 ALA A N 1
ATOM 668 C CA . ALA A 1 89 ? 4.382 -9.748 7.199 1.00 97.88 89 ALA A CA 1
ATOM 669 C C . ALA A 1 89 ? 5.898 -9.761 6.948 1.00 97.88 89 ALA A C 1
ATOM 671 O O . ALA A 1 89 ? 6.396 -8.975 6.143 1.00 97.88 89 ALA A O 1
ATOM 672 N N . ILE A 1 90 ? 6.633 -10.668 7.601 1.00 98.00 90 ILE A N 1
ATOM 673 C CA . ILE A 1 90 ? 8.070 -10.856 7.348 1.00 98.00 90 ILE A CA 1
ATOM 674 C C . ILE A 1 90 ? 8.288 -11.316 5.902 1.00 98.00 90 ILE A C 1
ATOM 676 O O . ILE A 1 90 ? 9.157 -10.782 5.215 1.00 98.00 90 ILE A O 1
ATOM 680 N N . ALA A 1 91 ? 7.467 -12.251 5.416 1.00 98.38 91 ALA A N 1
ATOM 681 C CA . ALA A 1 91 ? 7.526 -12.720 4.035 1.00 98.38 91 ALA A CA 1
ATOM 682 C C . ALA A 1 91 ? 7.230 -11.600 3.019 1.00 98.38 91 ALA A C 1
ATOM 684 O O . ALA A 1 91 ? 7.895 -11.531 1.984 1.00 98.38 91 ALA A O 1
ATOM 685 N N . VAL A 1 92 ? 6.289 -10.693 3.315 1.00 98.69 92 VAL A N 1
ATOM 686 C CA . VAL A 1 92 ? 6.040 -9.488 2.503 1.00 98.69 92 VAL A CA 1
ATOM 687 C C . VAL A 1 92 ? 7.317 -8.658 2.410 1.00 98.69 92 VAL A C 1
ATOM 689 O O . VAL A 1 92 ? 7.778 -8.400 1.307 1.00 98.69 92 VAL A O 1
ATOM 692 N N . VAL A 1 93 ? 7.944 -8.310 3.537 1.00 98.50 93 VAL A N 1
ATOM 693 C CA . VAL A 1 93 ? 9.169 -7.489 3.533 1.00 98.50 93 VAL A CA 1
ATOM 694 C C . VAL A 1 93 ? 10.311 -8.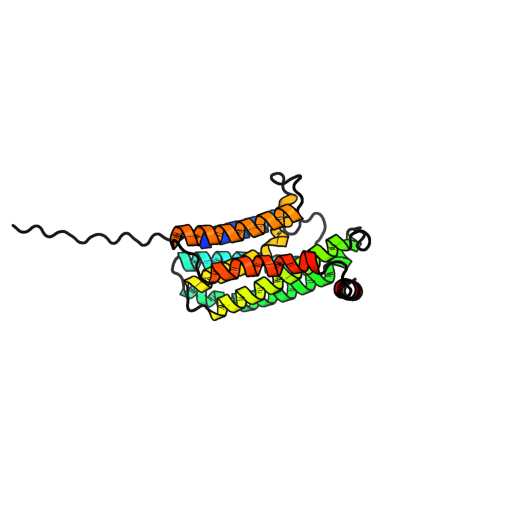168 2.782 1.00 98.50 93 VAL A C 1
ATOM 696 O O . VAL A 1 93 ? 10.907 -7.558 1.895 1.00 98.50 93 VAL A O 1
ATOM 699 N N . ALA A 1 94 ? 10.597 -9.431 3.096 1.00 98.50 94 ALA A N 1
ATOM 700 C CA . ALA A 1 94 ? 11.700 -10.164 2.484 1.00 98.50 94 ALA A CA 1
ATOM 701 C C . ALA A 1 94 ? 11.508 -10.340 0.969 1.00 98.50 94 ALA A C 1
ATOM 703 O O . ALA A 1 94 ? 12.429 -10.079 0.195 1.00 98.50 94 ALA A O 1
ATOM 704 N N . SER A 1 95 ? 10.306 -10.740 0.537 1.00 98.50 95 SER A N 1
ATOM 705 C CA . SER A 1 95 ? 10.017 -10.911 -0.889 1.00 98.50 95 SER A CA 1
ATOM 706 C C . SER A 1 95 ? 10.022 -9.578 -1.639 1.00 98.50 95 SER A C 1
ATOM 708 O O . SER A 1 95 ? 10.577 -9.528 -2.732 1.00 98.50 95 SER A O 1
ATOM 710 N N . SER A 1 96 ? 9.495 -8.495 -1.052 1.00 98.06 96 SER A N 1
ATOM 711 C CA . SER A 1 96 ? 9.541 -7.156 -1.653 1.00 98.06 96 SER A CA 1
ATOM 712 C C . SER A 1 96 ? 10.978 -6.692 -1.877 1.00 98.06 96 SER A C 1
ATOM 714 O O . SER A 1 96 ? 11.331 -6.354 -3.005 1.00 98.06 96 SER A O 1
ATOM 716 N N . LEU A 1 97 ? 11.839 -6.765 -0.854 1.00 97.38 97 LEU A N 1
ATOM 717 C CA . LEU A 1 97 ? 13.257 -6.399 -0.984 1.00 97.38 97 LEU A CA 1
ATOM 718 C C . LEU A 1 97 ? 13.955 -7.207 -2.082 1.00 97.38 97 LEU A C 1
ATOM 720 O O . LEU A 1 97 ? 14.702 -6.646 -2.883 1.00 97.38 97 LEU A O 1
ATOM 724 N N . TYR A 1 98 ? 13.668 -8.508 -2.161 1.00 97.25 98 TYR A N 1
ATOM 725 C CA . TYR A 1 98 ? 14.205 -9.349 -3.223 1.00 97.25 98 TYR A CA 1
ATOM 726 C C . TYR A 1 98 ? 13.706 -8.909 -4.606 1.00 97.25 98 TYR A C 1
ATOM 728 O O . TYR A 1 98 ? 14.513 -8.737 -5.513 1.00 97.25 98 TYR A O 1
ATOM 736 N N . THR A 1 99 ? 12.403 -8.658 -4.785 1.00 96.12 99 THR A N 1
ATOM 737 C CA . THR A 1 99 ? 11.871 -8.183 -6.076 1.00 96.12 99 THR A CA 1
ATOM 738 C C . THR A 1 99 ? 12.438 -6.830 -6.498 1.00 96.12 99 THR A C 1
ATOM 740 O O . THR A 1 99 ? 12.736 -6.646 -7.676 1.00 96.12 99 THR A O 1
ATOM 743 N N . MET A 1 100 ? 12.643 -5.916 -5.547 1.00 94.94 100 MET A N 1
ATOM 744 C CA . MET A 1 100 ? 13.234 -4.601 -5.791 1.00 94.94 100 MET A CA 1
ATOM 745 C C . MET A 1 100 ? 14.689 -4.715 -6.252 1.00 94.94 100 MET A C 1
ATOM 747 O O . MET A 1 100 ? 15.074 -4.068 -7.221 1.00 94.94 100 MET A O 1
ATOM 751 N N . ALA A 1 101 ? 15.479 -5.589 -5.621 1.00 94.44 101 ALA A N 1
ATOM 752 C CA . ALA A 1 101 ? 16.860 -5.843 -6.032 1.00 94.44 101 ALA A CA 1
ATOM 753 C C . ALA A 1 101 ? 16.959 -6.418 -7.458 1.00 94.44 101 ALA A C 1
ATOM 755 O O . ALA A 1 101 ? 17.952 -6.199 -8.140 1.00 94.44 101 ALA A O 1
ATOM 756 N N . GLN A 1 102 ? 15.926 -7.122 -7.933 1.00 94.25 102 GLN A N 1
ATOM 757 C CA . GLN A 1 102 ? 15.875 -7.679 -9.291 1.00 94.25 102 GLN A CA 1
ATOM 758 C C . GLN A 1 102 ? 15.284 -6.713 -10.333 1.00 94.25 102 GLN A C 1
ATOM 760 O O . GLN A 1 102 ? 15.246 -7.044 -11.522 1.00 94.25 102 GLN A O 1
ATOM 765 N N . LEU A 1 103 ? 14.795 -5.536 -9.921 1.00 90.81 103 LEU A N 1
ATOM 766 C CA . LEU A 1 103 ? 14.062 -4.615 -10.793 1.00 90.81 103 LEU A CA 1
ATOM 767 C C . LEU A 1 103 ? 14.876 -4.188 -12.031 1.00 90.81 103 LEU A C 1
ATOM 769 O O . LEU A 1 103 ? 14.353 -4.359 -13.138 1.00 90.81 103 LEU A O 1
ATOM 773 N N . PRO A 1 104 ? 16.141 -3.725 -11.914 1.00 90.31 104 PRO A N 1
ATOM 774 C CA . PRO A 1 104 ? 16.912 -3.303 -13.085 1.00 90.31 104 PRO A CA 1
ATOM 775 C C . PRO A 1 104 ? 17.167 -4.458 -14.057 1.00 90.31 104 PRO A C 1
ATOM 777 O O . PRO A 1 104 ? 16.965 -4.315 -15.262 1.00 90.31 104 PRO A O 1
ATOM 780 N N . ALA A 1 105 ? 17.545 -5.632 -13.541 1.00 90.19 105 ALA A N 1
ATOM 781 C CA . ALA A 1 105 ? 17.788 -6.820 -14.354 1.00 90.19 105 ALA A CA 1
ATOM 782 C C . ALA A 1 105 ? 16.531 -7.262 -15.124 1.00 90.19 105 ALA A C 1
ATOM 784 O O . ALA A 1 105 ? 16.608 -7.572 -16.313 1.00 90.19 105 ALA A O 1
ATOM 785 N N . ASN A 1 106 ? 15.359 -7.245 -14.482 1.00 88.19 106 ASN A N 1
ATOM 786 C CA . ASN A 1 106 ? 14.097 -7.563 -15.150 1.00 88.19 106 ASN A CA 1
ATOM 787 C C . ASN A 1 106 ? 13.756 -6.574 -16.259 1.00 88.19 106 ASN A C 1
ATOM 789 O O . ASN A 1 106 ? 13.317 -6.995 -17.324 1.00 88.19 106 ASN A O 1
ATOM 793 N N . TRP A 1 107 ? 13.944 -5.277 -16.014 1.00 88.38 107 TRP A N 1
ATOM 794 C CA . TRP A 1 107 ? 13.630 -4.241 -16.994 1.00 88.38 107 TRP A CA 1
ATOM 795 C C . TRP A 1 107 ? 14.522 -4.354 -18.229 1.00 88.38 107 TRP A C 1
ATOM 797 O O . TRP A 1 107 ? 14.006 -4.319 -19.344 1.00 88.38 107 TRP A O 1
ATOM 807 N N . ARG A 1 108 ? 15.823 -4.626 -18.059 1.00 89.69 108 ARG A N 1
ATOM 808 C CA . ARG A 1 108 ? 16.712 -4.922 -19.198 1.00 89.69 108 ARG A CA 1
ATOM 809 C C . ARG A 1 108 ? 16.230 -6.125 -20.006 1.00 89.69 108 ARG A C 1
ATOM 811 O O . ARG A 1 108 ? 16.229 -6.085 -21.230 1.00 89.69 108 ARG A O 1
ATOM 818 N N . LEU A 1 109 ? 15.764 -7.176 -19.330 1.00 87.31 109 LEU A N 1
ATOM 819 C CA . LEU A 1 109 ? 15.241 -8.384 -19.981 1.00 87.31 109 LEU A CA 1
ATOM 820 C C . LEU A 1 109 ? 13.891 -8.151 -20.682 1.00 87.31 109 LEU A C 1
ATOM 822 O O . LEU A 1 109 ? 13.528 -8.920 -21.563 1.00 87.31 109 LEU A O 1
ATOM 826 N N . GLN A 1 110 ? 13.181 -7.076 -20.336 1.00 85.44 110 GLN A N 1
ATOM 827 C CA . GLN A 1 110 ? 11.994 -6.584 -21.043 1.00 85.44 110 GLN A CA 1
ATOM 828 C C . GLN A 1 110 ? 12.338 -5.590 -22.168 1.00 85.44 110 GLN A C 1
ATOM 830 O O . GLN A 1 110 ? 11.441 -4.959 -22.722 1.00 85.44 110 GLN A O 1
ATOM 835 N N . GLY A 1 111 ? 13.624 -5.418 -22.498 1.00 85.88 111 GLY A N 1
ATOM 836 C CA . GLY A 1 111 ? 14.088 -4.484 -23.527 1.00 85.88 111 GLY A CA 1
ATOM 837 C C . GLY A 1 111 ? 14.029 -3.013 -23.108 1.00 85.88 111 GLY A C 1
ATOM 838 O O . GLY A 1 111 ? 14.131 -2.128 -23.954 1.00 85.88 111 GLY A O 1
ATOM 839 N N . ILE A 1 112 ? 13.852 -2.728 -21.814 1.00 87.12 112 ILE A N 1
ATOM 840 C CA . ILE A 1 112 ? 13.851 -1.363 -21.294 1.00 87.12 112 ILE A CA 1
ATOM 841 C C . ILE A 1 112 ? 15.299 -0.909 -21.106 1.00 87.12 112 ILE A C 1
ATOM 843 O O . ILE A 1 112 ? 16.059 -1.518 -20.350 1.00 87.12 112 ILE A O 1
ATOM 847 N N . ASP A 1 113 ? 15.659 0.204 -21.745 1.00 89.06 113 ASP A N 1
ATOM 848 C CA . ASP A 1 113 ? 16.924 0.890 -21.492 1.00 89.06 113 ASP A CA 1
ATOM 849 C C . ASP A 1 113 ? 16.899 1.535 -20.096 1.00 89.06 113 ASP A C 1
ATOM 851 O O . ASP A 1 113 ? 16.331 2.610 -19.876 1.00 89.06 113 ASP A O 1
ATOM 855 N N . VAL A 1 114 ? 17.482 0.822 -19.132 1.00 88.50 114 VAL A N 1
ATOM 856 C CA . VAL A 1 114 ? 17.569 1.234 -17.726 1.00 88.50 114 VAL A CA 1
ATOM 857 C C . VAL A 1 114 ? 18.402 2.502 -17.558 1.00 88.50 114 VAL A C 1
ATOM 859 O O . VAL A 1 114 ? 18.093 3.289 -16.667 1.00 88.50 114 VAL A O 1
ATOM 862 N N . GLU A 1 115 ? 19.411 2.731 -18.403 1.00 86.62 115 GLU A N 1
ATOM 863 C CA . GLU A 1 115 ? 20.271 3.910 -18.287 1.00 86.62 115 GLU A CA 1
ATOM 864 C C . GLU A 1 115 ? 19.546 5.148 -18.820 1.00 86.62 115 GLU A C 1
ATOM 866 O O . GLU A 1 115 ? 19.444 6.160 -18.125 1.00 86.62 115 GLU A O 1
ATOM 871 N N . ALA A 1 116 ? 18.909 5.038 -19.991 1.00 88.50 116 ALA A N 1
ATOM 872 C CA . ALA A 1 116 ? 18.082 6.118 -20.529 1.00 88.50 116 ALA A CA 1
ATOM 873 C C . ALA A 1 116 ? 16.864 6.435 -19.641 1.00 88.50 116 ALA A C 1
ATOM 875 O O . ALA A 1 116 ? 16.397 7.574 -19.602 1.00 88.50 116 ALA A O 1
ATOM 876 N N . ARG A 1 117 ? 16.340 5.446 -18.901 1.00 89.00 117 ARG A N 1
ATOM 877 C CA . ARG A 1 117 ? 15.192 5.605 -17.985 1.00 89.00 117 ARG A CA 1
ATOM 878 C C . ARG A 1 117 ? 15.574 5.634 -16.511 1.00 89.00 117 ARG A C 1
ATOM 880 O O . ARG A 1 117 ? 14.713 5.431 -15.652 1.00 89.00 117 ARG A O 1
ATOM 887 N N . ARG A 1 118 ? 16.832 5.933 -16.197 1.00 86.12 118 ARG A N 1
ATOM 888 C CA . ARG A 1 118 ? 17.375 5.867 -14.836 1.00 86.12 118 ARG A CA 1
ATOM 889 C C . ARG A 1 118 ? 16.552 6.655 -13.811 1.00 86.12 118 ARG A C 1
ATOM 891 O O . ARG A 1 118 ? 16.333 6.169 -12.706 1.00 86.12 118 ARG A O 1
ATOM 898 N N . GLY A 1 119 ? 16.032 7.827 -14.187 1.00 88.94 119 GLY A N 1
ATOM 899 C CA . GLY A 1 119 ? 15.157 8.626 -13.321 1.00 88.94 119 GLY A CA 1
ATOM 900 C C . GLY A 1 119 ? 13.857 7.909 -12.935 1.00 88.94 119 GLY A C 1
ATOM 901 O O . GLY A 1 119 ? 13.474 7.922 -11.769 1.00 88.94 119 GLY A O 1
ATOM 902 N N . LEU A 1 120 ? 13.210 7.224 -13.886 1.00 89.12 120 LEU A N 1
ATOM 903 C CA . LEU A 1 120 ? 11.991 6.448 -13.635 1.00 89.12 120 LEU A CA 1
ATOM 904 C C . LEU A 1 120 ? 12.282 5.191 -12.806 1.00 89.12 120 LEU A C 1
ATOM 906 O O . LEU A 1 120 ? 11.514 4.862 -11.905 1.00 89.12 120 LEU A O 1
ATOM 910 N N . VAL A 1 121 ? 13.391 4.501 -13.091 1.00 89.75 121 VAL A N 1
ATOM 911 C CA . VAL A 1 121 ? 13.815 3.324 -12.314 1.00 89.75 121 VAL A CA 1
ATOM 912 C C . VAL A 1 121 ? 14.060 3.720 -10.860 1.00 89.75 121 VAL A C 1
ATOM 914 O O . VAL A 1 121 ? 13.531 3.079 -9.955 1.00 89.75 121 VAL A O 1
ATOM 917 N N . GLY A 1 122 ? 14.805 4.808 -10.639 1.00 91.94 122 GLY A N 1
ATOM 918 C CA . GLY A 1 122 ? 15.061 5.352 -9.310 1.00 91.94 122 GLY A CA 1
ATOM 919 C C . GLY A 1 122 ? 13.772 5.770 -8.601 1.00 91.94 122 GLY A C 1
ATOM 920 O O . GLY A 1 122 ? 13.586 5.419 -7.439 1.00 91.94 122 GLY A O 1
ATOM 921 N N . LEU A 1 123 ? 12.859 6.461 -9.294 1.00 93.62 123 LEU A N 1
ATOM 922 C CA . LEU A 1 123 ? 11.558 6.866 -8.744 1.00 93.62 123 LEU A CA 1
ATOM 923 C C . LEU A 1 123 ? 10.788 5.660 -8.184 1.00 93.62 123 LEU A C 1
ATOM 925 O O . LEU A 1 123 ? 10.322 5.703 -7.047 1.00 93.62 123 LEU A O 1
ATOM 929 N N . VAL A 1 124 ? 10.680 4.582 -8.968 1.00 93.00 124 VAL A N 1
ATOM 930 C CA . VAL A 1 124 ? 9.980 3.354 -8.559 1.00 93.00 124 VAL A CA 1
ATOM 931 C C . VAL A 1 124 ? 10.723 2.659 -7.421 1.00 93.00 124 VAL A C 1
ATOM 933 O O . VAL A 1 124 ? 10.119 2.361 -6.395 1.00 93.00 124 VAL A O 1
ATOM 936 N N . LEU A 1 125 ? 12.035 2.451 -7.560 1.00 94.62 125 LEU A N 1
ATOM 937 C CA . LEU A 1 125 ? 12.848 1.739 -6.574 1.00 94.62 125 LEU A CA 1
ATOM 938 C C . LEU A 1 125 ? 12.816 2.422 -5.200 1.00 94.62 125 LEU A C 1
ATOM 940 O O . LEU A 1 125 ? 12.569 1.773 -4.182 1.00 94.62 125 LEU A O 1
ATOM 944 N N . TRP A 1 126 ? 13.053 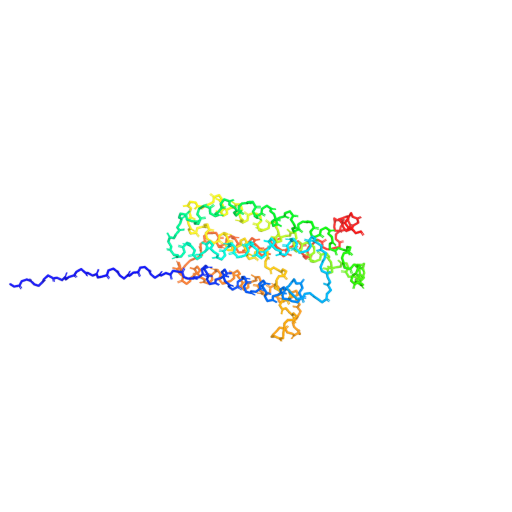3.733 -5.159 1.00 96.69 126 TRP A N 1
ATOM 945 C CA . TRP A 1 126 ? 13.068 4.488 -3.909 1.00 96.69 126 TRP A CA 1
ATOM 946 C C . TRP A 1 126 ? 11.664 4.706 -3.349 1.00 96.69 126 TRP A C 1
ATOM 948 O O . TRP A 1 126 ? 11.498 4.682 -2.129 1.00 96.69 126 TRP A O 1
ATOM 958 N N . GLY A 1 127 ? 10.649 4.848 -4.208 1.00 97.00 127 GLY A N 1
ATOM 959 C CA . GLY A 1 127 ? 9.248 4.869 -3.789 1.00 97.00 127 GLY A CA 1
ATOM 960 C C . GLY A 1 127 ? 8.822 3.568 -3.112 1.00 97.00 127 GLY A C 1
ATOM 961 O O . GLY A 1 127 ? 8.292 3.606 -2.003 1.00 97.00 127 GLY A O 1
ATOM 962 N N . ASP A 1 128 ? 9.137 2.417 -3.710 1.00 96.81 128 ASP A N 1
ATOM 963 C CA . ASP A 1 128 ? 8.845 1.098 -3.137 1.00 96.81 128 ASP A CA 1
ATOM 964 C C . ASP A 1 128 ? 9.630 0.856 -1.835 1.00 96.81 128 ASP A C 1
ATOM 966 O O . ASP A 1 128 ? 9.111 0.263 -0.885 1.00 96.81 128 ASP A O 1
ATOM 970 N N . PHE A 1 129 ? 10.857 1.379 -1.733 1.00 97.88 129 PHE A N 1
ATOM 971 C CA . PHE A 1 129 ? 11.619 1.341 -0.484 1.00 97.88 129 PHE A CA 1
ATOM 972 C C . PHE A 1 129 ? 10.945 2.168 0.616 1.00 97.88 129 PHE A C 1
ATOM 974 O O . PHE A 1 129 ? 10.727 1.672 1.724 1.00 97.88 129 PHE A O 1
ATOM 981 N N . GLY A 1 130 ? 10.562 3.409 0.304 1.00 98.38 130 GLY A N 1
ATOM 982 C CA . GLY A 1 130 ? 9.823 4.282 1.214 1.00 98.38 130 GLY A CA 1
ATOM 983 C C . GLY A 1 130 ? 8.494 3.668 1.660 1.00 98.38 130 GLY A C 1
ATOM 984 O O . GLY A 1 130 ? 8.178 3.650 2.852 1.00 98.38 130 GLY A O 1
ATOM 985 N N . ALA A 1 131 ? 7.749 3.080 0.722 1.00 98.50 131 ALA A N 1
ATOM 986 C CA . ALA A 1 131 ? 6.524 2.328 0.973 1.00 98.50 131 ALA A CA 1
ATOM 987 C C . ALA A 1 131 ? 6.739 1.199 1.990 1.00 98.50 131 ALA A C 1
ATOM 989 O O . ALA A 1 131 ? 5.952 1.044 2.930 1.00 98.50 131 ALA A O 1
ATOM 990 N N . LEU A 1 132 ? 7.825 0.434 1.837 1.00 98.44 132 LEU A N 1
ATOM 991 C CA . LEU A 1 132 ? 8.140 -0.691 2.710 1.00 98.44 132 LEU A CA 1
ATOM 992 C C . LEU A 1 132 ? 8.564 -0.245 4.115 1.00 98.44 132 LEU A C 1
ATOM 994 O O . LEU A 1 132 ? 8.161 -0.862 5.105 1.00 98.44 132 LEU A O 1
ATOM 998 N N . VAL A 1 133 ? 9.309 0.861 4.221 1.00 98.69 133 VAL A N 1
ATOM 999 C CA . VAL A 1 133 ? 9.645 1.493 5.507 1.00 98.69 133 VAL A CA 1
ATOM 1000 C C . VAL A 1 133 ? 8.379 1.988 6.208 1.00 98.69 133 VAL A C 1
ATOM 1002 O O . VAL A 1 133 ? 8.169 1.681 7.386 1.00 98.69 133 VAL A O 1
ATOM 1005 N N . ALA A 1 134 ? 7.503 2.702 5.494 1.00 98.75 134 ALA A N 1
ATOM 1006 C CA . ALA A 1 134 ? 6.235 3.181 6.037 1.00 98.75 134 ALA A CA 1
ATOM 1007 C C . ALA A 1 134 ? 5.364 2.015 6.534 1.00 98.75 134 ALA A C 1
ATOM 1009 O O . ALA A 1 134 ? 4.902 2.034 7.679 1.00 98.75 134 ALA A O 1
ATOM 1010 N N . PHE A 1 135 ? 5.219 0.964 5.719 1.00 98.81 135 PHE A N 1
ATOM 1011 C CA . PHE A 1 135 ? 4.524 -0.270 6.080 1.00 98.81 135 PHE A CA 1
ATOM 1012 C C . PHE A 1 135 ? 5.091 -0.902 7.348 1.00 98.81 135 PHE A C 1
ATOM 1014 O O . PHE A 1 135 ? 4.337 -1.141 8.290 1.00 98.81 135 PHE A O 1
ATOM 1021 N N . GLY A 1 136 ? 6.405 -1.134 7.403 1.00 98.62 136 GLY A N 1
ATOM 1022 C CA . GLY A 1 136 ? 7.054 -1.777 8.543 1.00 98.62 136 GLY A CA 1
ATOM 1023 C C . GLY A 1 136 ? 6.852 -0.995 9.840 1.00 98.62 136 GLY A C 1
ATOM 1024 O O . GLY A 1 136 ? 6.440 -1.563 10.853 1.00 98.62 136 GLY A O 1
ATOM 1025 N N . VAL A 1 137 ? 7.061 0.325 9.812 1.00 98.75 137 VAL A N 1
ATOM 1026 C CA . VAL A 1 137 ? 6.891 1.184 10.995 1.00 98.75 137 VAL A CA 1
ATOM 1027 C C . VAL A 1 137 ? 5.434 1.207 11.463 1.00 98.75 137 VAL A C 1
ATOM 1029 O O . VAL A 1 137 ? 5.163 1.024 12.656 1.00 98.75 137 VAL A O 1
ATOM 1032 N N . LEU A 1 138 ? 4.484 1.405 10.545 1.00 98.81 138 LEU A N 1
ATOM 1033 C CA . LEU A 1 138 ? 3.058 1.471 10.873 1.00 98.81 138 LEU A CA 1
ATOM 1034 C C . LEU A 1 138 ? 2.524 0.125 11.358 1.00 98.81 138 LEU A C 1
ATOM 1036 O O . LEU A 1 138 ? 1.783 0.093 12.342 1.00 98.81 138 LEU A O 1
ATOM 1040 N N . LEU A 1 139 ? 2.949 -0.980 10.741 1.00 98.62 139 LEU A N 1
ATOM 1041 C CA . LEU A 1 139 ? 2.583 -2.331 11.152 1.00 98.62 139 LEU A CA 1
ATOM 1042 C C . LEU A 1 139 ? 3.133 -2.657 12.543 1.00 98.62 139 LEU A C 1
ATOM 1044 O O . LEU A 1 139 ? 2.373 -3.072 13.420 1.00 98.62 139 LEU A O 1
ATOM 1048 N N . CYS A 1 140 ? 4.423 -2.414 12.789 1.00 98.44 140 CYS A N 1
ATOM 1049 C CA . CYS A 1 140 ? 5.028 -2.600 14.109 1.00 98.44 140 CYS A CA 1
ATOM 1050 C C . CYS A 1 140 ? 4.268 -1.796 15.168 1.00 98.44 140 CYS A C 1
ATOM 1052 O O . CYS A 1 140 ? 3.864 -2.330 16.205 1.00 98.44 140 CYS A O 1
ATOM 1054 N N . ARG A 1 141 ? 3.977 -0.522 14.884 1.00 98.38 141 ARG A N 1
ATOM 1055 C CA . ARG A 1 141 ? 3.190 0.330 15.778 1.00 98.38 141 ARG A CA 1
ATOM 1056 C C . ARG A 1 141 ? 1.771 -0.210 15.985 1.00 98.38 141 ARG A C 1
ATOM 1058 O O . ARG A 1 141 ? 1.287 -0.192 17.120 1.00 98.38 141 ARG A O 1
ATOM 1065 N N . ALA A 1 142 ? 1.118 -0.728 14.944 1.00 98.19 142 ALA A N 1
ATOM 1066 C CA . ALA A 1 142 ? -0.204 -1.344 15.031 1.00 98.19 142 ALA A CA 1
ATOM 1067 C C . ALA A 1 142 ? -0.199 -2.556 15.970 1.00 98.19 142 ALA A C 1
ATOM 1069 O O . ALA A 1 142 ? -1.071 -2.671 16.837 1.00 98.19 142 ALA A O 1
ATOM 1070 N N . VAL A 1 143 ? 0.802 -3.431 15.846 1.00 96.75 143 VAL A N 1
ATOM 1071 C CA . VAL A 1 143 ? 0.965 -4.632 16.678 1.00 96.75 143 VAL A CA 1
ATOM 1072 C C . VAL A 1 143 ? 1.287 -4.263 18.128 1.00 96.75 143 VAL A C 1
ATOM 1074 O O . VAL A 1 143 ? 0.705 -4.835 19.057 1.00 96.75 143 VAL A O 1
ATOM 1077 N N . LEU A 1 144 ? 2.149 -3.269 18.361 1.00 97.38 144 LEU A N 1
ATOM 1078 C CA . LEU A 1 144 ? 2.447 -2.753 19.704 1.00 97.38 144 LEU A CA 1
ATOM 1079 C C . LEU A 1 144 ? 1.207 -2.131 20.366 1.00 97.38 144 LEU A C 1
ATOM 1081 O O . LEU A 1 144 ? 1.005 -2.257 21.575 1.00 97.38 144 LEU A O 1
ATOM 1085 N N . ARG A 1 145 ? 0.329 -1.506 19.576 1.00 97.06 145 ARG A N 1
ATOM 1086 C CA . ARG A 1 145 ? -0.923 -0.889 20.039 1.00 97.06 145 ARG A CA 1
ATOM 1087 C C . ARG A 1 145 ? -2.140 -1.816 19.951 1.00 97.06 145 ARG A C 1
ATOM 1089 O O . ARG A 1 145 ? -3.252 -1.336 20.149 1.00 97.06 145 ARG A O 1
ATOM 1096 N N . ARG A 1 146 ? -1.967 -3.134 19.772 1.00 95.44 146 ARG A N 1
ATOM 1097 C CA . ARG A 1 146 ? -3.069 -4.117 19.628 1.00 95.44 146 ARG A CA 1
ATOM 1098 C C . ARG A 1 146 ? -4.109 -4.122 20.757 1.00 95.44 146 ARG A C 1
ATOM 1100 O O . ARG A 1 146 ? -5.248 -4.510 20.542 1.00 95.44 146 ARG A O 1
ATOM 1107 N N . ARG A 1 147 ? -3.741 -3.667 21.962 1.00 95.25 147 ARG A N 1
ATOM 1108 C CA . ARG A 1 147 ? -4.669 -3.528 23.104 1.00 95.25 147 ARG A CA 1
ATOM 1109 C C . ARG A 1 147 ? -5.566 -2.284 23.024 1.00 95.25 147 ARG A C 1
ATOM 1111 O O . ARG A 1 147 ? -6.560 -2.213 23.733 1.00 95.25 147 ARG A O 1
ATOM 1118 N N . ARG A 1 148 ? -5.231 -1.302 22.181 1.00 96.94 148 ARG A N 1
ATOM 1119 C CA . ARG A 1 148 ? -6.039 -0.101 21.918 1.00 96.94 148 ARG A CA 1
ATOM 1120 C C . ARG A 1 148 ? -6.704 -0.250 20.553 1.00 96.94 148 ARG A C 1
ATOM 1122 O O . ARG A 1 148 ? -6.143 0.177 19.548 1.00 96.94 148 ARG A O 1
ATOM 1129 N N . LEU A 1 149 ? -7.886 -0.865 20.526 1.00 93.56 149 LEU A N 1
ATOM 1130 C CA . LEU A 1 149 ? -8.564 -1.295 19.292 1.00 93.56 149 LEU A CA 1
ATOM 1131 C C . LEU A 1 149 ? -8.737 -0.163 18.266 1.00 93.56 149 LEU A C 1
ATOM 1133 O O . LEU A 1 149 ? -8.494 -0.369 17.078 1.00 93.56 149 LEU A O 1
ATOM 1137 N N . ASP A 1 150 ? -9.076 1.045 18.724 1.00 95.62 150 ASP A N 1
ATOM 1138 C CA . ASP A 1 150 ? -9.226 2.215 17.854 1.00 95.62 150 ASP A CA 1
ATOM 1139 C C . ASP A 1 150 ? -7.925 2.675 17.197 1.00 95.62 150 ASP A C 1
ATOM 1141 O O . ASP A 1 150 ? -7.950 3.119 16.048 1.00 95.62 150 ASP A O 1
ATOM 1145 N N . ALA A 1 151 ? -6.798 2.547 17.897 1.00 98.12 151 ALA A N 1
ATOM 1146 C CA . ALA A 1 151 ? -5.479 2.820 17.341 1.00 98.12 151 ALA A CA 1
ATOM 1147 C C . ALA A 1 151 ? -5.049 1.694 16.392 1.00 98.12 151 ALA A C 1
ATOM 1149 O O . ALA A 1 151 ? -4.618 1.962 15.274 1.00 98.12 151 ALA A O 1
ATOM 1150 N N . HIS A 1 152 ? -5.211 0.440 16.824 1.00 98.00 152 HIS A N 1
ATOM 1151 C CA . HIS A 1 152 ? -4.792 -0.744 16.080 1.00 98.00 152 HIS A CA 1
ATOM 1152 C C . HIS A 1 152 ? -5.401 -0.794 14.674 1.00 98.00 152 HIS A C 1
ATOM 1154 O O . HIS A 1 152 ? -4.662 -0.878 13.699 1.00 98.00 152 HIS A O 1
ATOM 1160 N N . LYS A 1 153 ? -6.729 -0.664 14.549 1.00 97.38 153 LYS A N 1
ATOM 1161 C CA . LYS A 1 153 ? -7.418 -0.756 13.249 1.00 97.38 153 LYS A CA 1
ATOM 1162 C C . LYS A 1 153 ? -6.999 0.339 12.257 1.00 97.38 153 LYS A C 1
ATOM 1164 O O . LYS A 1 153 ? -6.878 0.070 11.067 1.00 97.38 153 LYS 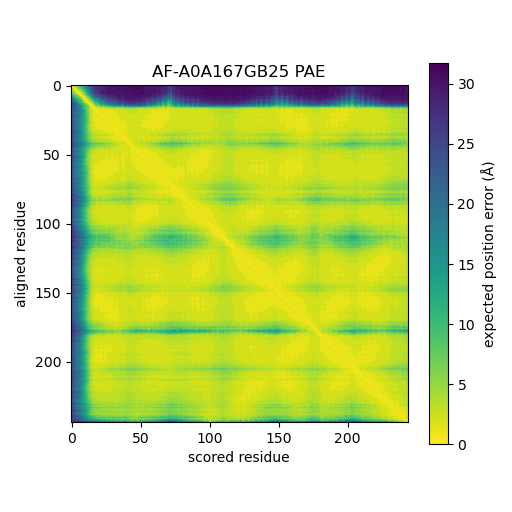A O 1
ATOM 1169 N N . ARG A 1 154 ? -6.726 1.555 12.749 1.00 98.50 154 ARG A N 1
ATOM 1170 C CA . ARG A 1 154 ? -6.257 2.687 11.929 1.00 98.50 154 ARG A CA 1
ATOM 1171 C C . ARG A 1 154 ? -4.825 2.481 11.458 1.00 98.50 154 ARG A C 1
ATOM 1173 O O . ARG A 1 154 ? -4.545 2.659 10.282 1.00 98.50 154 ARG A O 1
ATOM 1180 N N . LEU A 1 155 ? -3.942 2.065 12.364 1.00 98.75 155 LEU A N 1
ATOM 1181 C CA . LEU A 1 155 ? -2.541 1.797 12.043 1.00 98.75 155 LEU A CA 1
ATOM 1182 C C . LEU A 1 155 ? -2.387 0.606 11.091 1.00 98.75 155 LEU A C 1
ATOM 1184 O O . LEU A 1 155 ? -1.588 0.689 10.166 1.00 98.75 155 LEU A O 1
ATOM 1188 N N . MET A 1 156 ? -3.182 -0.457 11.264 1.00 98.62 156 MET A N 1
ATOM 1189 C CA . MET A 1 156 ? -3.224 -1.563 10.302 1.00 98.62 156 MET A CA 1
ATOM 1190 C C . MET A 1 156 ? -3.649 -1.067 8.919 1.00 98.62 156 MET A C 1
ATOM 1192 O O . MET A 1 156 ? -2.968 -1.356 7.945 1.00 98.62 156 MET A O 1
ATOM 1196 N N . LEU A 1 157 ? -4.724 -0.275 8.827 1.00 98.81 157 LEU A N 1
ATOM 1197 C CA . LEU A 1 157 ? -5.189 0.265 7.548 1.00 98.81 157 LEU A CA 1
ATOM 1198 C C . LEU A 1 157 ? -4.136 1.165 6.875 1.00 98.81 157 LEU A C 1
ATOM 1200 O O . LEU A 1 157 ? -3.879 1.019 5.685 1.00 98.81 157 LEU A O 1
ATOM 1204 N N . LEU A 1 158 ? -3.479 2.042 7.639 1.00 98.88 158 LEU A N 1
ATOM 1205 C CA . LEU A 1 158 ? -2.399 2.904 7.144 1.00 98.88 158 LEU A CA 1
ATOM 1206 C C . LEU A 1 158 ? -1.178 2.104 6.664 1.00 98.88 158 LEU A C 1
ATOM 1208 O O . LEU A 1 158 ? -0.574 2.448 5.648 1.00 98.88 158 LEU A O 1
ATOM 1212 N N . ALA A 1 159 ? -0.829 1.017 7.358 1.00 98.81 159 ALA A N 1
ATOM 1213 C CA . ALA A 1 159 ? 0.208 0.104 6.891 1.00 98.81 159 ALA A CA 1
ATOM 1214 C C . ALA A 1 159 ? -0.181 -0.497 5.533 1.00 98.81 159 ALA A C 1
ATOM 1216 O O . ALA A 1 159 ? 0.619 -0.476 4.604 1.00 98.81 159 ALA A O 1
ATOM 1217 N N . MET A 1 160 ? -1.432 -0.942 5.376 1.00 98.75 160 MET A N 1
ATOM 1218 C CA . MET A 1 160 ? -1.915 -1.458 4.094 1.00 98.75 160 MET A CA 1
ATOM 1219 C C . MET A 1 160 ? -1.889 -0.389 2.990 1.00 98.75 160 MET A C 1
ATOM 1221 O O . MET A 1 160 ? -1.474 -0.693 1.877 1.00 98.75 160 MET A O 1
ATOM 1225 N N . PHE A 1 161 ? -2.275 0.862 3.279 1.00 98.81 161 PHE A N 1
ATOM 1226 C CA . PHE A 1 161 ? -2.197 1.969 2.310 1.00 98.81 161 PHE A CA 1
ATOM 1227 C C . PHE A 1 161 ? -0.774 2.198 1.802 1.00 98.81 161 PHE A C 1
ATOM 1229 O O . PHE A 1 161 ? -0.585 2.503 0.628 1.00 98.81 161 PHE A O 1
ATOM 1236 N N . SER A 1 162 ? 0.223 2.011 2.669 1.00 98.62 162 SER A N 1
ATOM 1237 C CA . SER A 1 162 ? 1.625 2.281 2.348 1.00 98.62 162 SER A CA 1
ATOM 1238 C C . SER A 1 162 ? 2.142 1.426 1.194 1.00 98.62 162 SER A C 1
ATOM 1240 O O . SER A 1 162 ? 2.964 1.910 0.435 1.00 98.62 162 SER A O 1
ATOM 1242 N N . ILE A 1 163 ? 1.628 0.207 1.017 1.00 98.50 163 ILE A N 1
ATOM 1243 C CA . ILE A 1 163 ? 2.070 -0.749 -0.016 1.00 98.50 163 ILE A CA 1
ATOM 1244 C C . ILE A 1 163 ? 1.086 -0.872 -1.189 1.00 98.50 163 ILE A C 1
ATOM 1246 O O . ILE A 1 163 ? 1.119 -1.849 -1.932 1.00 98.50 163 ILE A O 1
ATOM 1250 N N . MET A 1 164 ? 0.191 0.106 -1.369 1.00 98.50 164 MET A N 1
ATOM 1251 C CA . MET A 1 164 ? -0.772 0.107 -2.478 1.00 98.50 164 MET A CA 1
ATOM 1252 C C . MET A 1 164 ? -0.196 0.597 -3.810 1.00 98.50 164 MET A C 1
ATOM 1254 O O . MET A 1 164 ? -0.828 0.367 -4.844 1.00 98.50 164 MET A O 1
ATOM 1258 N N . SER A 1 165 ? 0.969 1.257 -3.821 1.00 97.56 165 SER A N 1
ATOM 1259 C CA . SER A 1 165 ? 1.530 1.871 -5.035 1.00 97.56 165 SER A CA 1
ATOM 1260 C C . SER A 1 165 ? 1.646 0.913 -6.224 1.00 97.56 165 SER A C 1
ATOM 1262 O O . SER A 1 165 ? 1.210 1.307 -7.309 1.00 97.56 165 SER A O 1
ATOM 1264 N N . PRO A 1 166 ? 2.089 -0.357 -6.083 1.00 96.88 166 PRO A N 1
ATOM 1265 C CA . PRO A 1 166 ? 2.227 -1.237 -7.240 1.00 96.88 166 PRO A CA 1
ATOM 1266 C C . PRO A 1 166 ? 0.875 -1.629 -7.847 1.00 96.88 166 PRO A C 1
ATOM 1268 O O . PRO A 1 166 ? 0.786 -1.863 -9.052 1.00 96.88 166 PRO A O 1
ATOM 1271 N N . ALA A 1 167 ? -0.186 -1.703 -7.041 1.00 97.56 167 ALA A N 1
ATOM 1272 C CA . ALA A 1 167 ? -1.529 -1.947 -7.554 1.00 97.56 167 ALA A CA 1
ATOM 1273 C C . ALA A 1 167 ? -2.061 -0.700 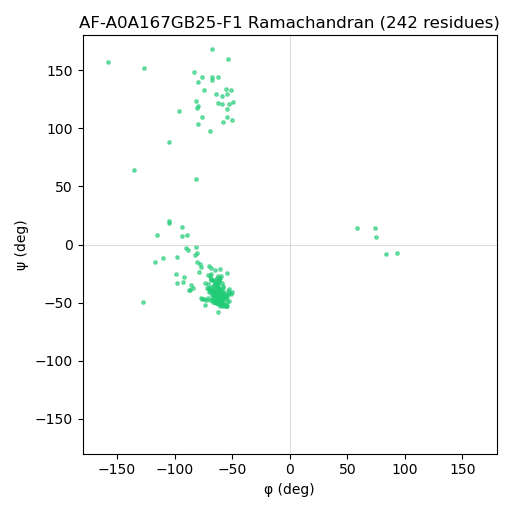-8.270 1.00 97.56 167 ALA A C 1
ATOM 1275 O O . ALA A 1 167 ? -2.526 -0.804 -9.402 1.00 97.56 167 ALA A O 1
ATOM 1276 N N . LEU A 1 168 ? -1.931 0.476 -7.645 1.00 97.19 168 LEU A N 1
ATOM 1277 C CA . LEU A 1 168 ? -2.438 1.743 -8.177 1.00 97.19 168 LEU A CA 1
ATOM 1278 C C . LEU A 1 168 ? -1.802 2.114 -9.520 1.00 97.19 168 LEU A C 1
ATOM 1280 O O . LEU A 1 168 ? -2.529 2.456 -10.449 1.00 97.19 168 LEU A O 1
ATOM 1284 N N . ILE A 1 169 ? -0.479 1.978 -9.661 1.00 95.50 169 ILE A N 1
ATOM 1285 C CA . ILE A 1 169 ? 0.203 2.302 -10.922 1.00 95.50 169 ILE A CA 1
ATOM 1286 C C . ILE A 1 169 ? -0.281 1.418 -12.075 1.00 95.50 169 ILE A C 1
ATOM 1288 O O . ILE A 1 169 ? -0.383 1.876 -13.209 1.00 95.50 169 ILE A O 1
ATOM 1292 N N . ARG A 1 170 ? -0.635 0.159 -11.790 1.00 95.12 170 ARG A N 1
ATOM 1293 C CA . ARG A 1 170 ? -1.140 -0.779 -12.800 1.00 95.12 170 ARG A CA 1
ATOM 1294 C C . ARG A 1 170 ? -2.606 -0.551 -13.147 1.00 95.12 170 ARG A C 1
ATOM 1296 O O . ARG A 1 170 ? -3.010 -0.893 -14.254 1.00 95.12 170 ARG A O 1
ATOM 1303 N N . LEU A 1 171 ? -3.398 0.062 -12.259 1.00 95.62 171 LEU A N 1
ATOM 1304 C CA . LEU A 1 171 ? -4.772 0.449 -12.595 1.00 95.62 171 LEU A CA 1
ATOM 1305 C C . LEU A 1 171 ? -4.813 1.422 -13.780 1.00 95.62 171 LEU A C 1
ATOM 1307 O O . LEU A 1 171 ? -5.784 1.384 -14.525 1.00 95.62 171 LEU A O 1
ATOM 1311 N N . ALA A 1 172 ? -3.754 2.208 -14.013 1.00 94.56 172 ALA A N 1
ATOM 1312 C CA . ALA A 1 172 ? -3.643 3.098 -15.174 1.00 94.56 172 ALA A CA 1
ATOM 1313 C C . ALA A 1 172 ? -3.691 2.356 -16.525 1.00 94.56 172 ALA A C 1
ATOM 1315 O O . ALA A 1 172 ? -4.028 2.952 -17.544 1.00 94.56 172 ALA A O 1
ATOM 1316 N N . ALA A 1 173 ? -3.395 1.051 -16.544 1.00 91.38 173 ALA A N 1
ATOM 1317 C CA . ALA A 1 173 ? -3.505 0.220 -17.742 1.00 91.38 173 ALA A CA 1
ATOM 1318 C C . ALA A 1 173 ? -4.939 -0.277 -18.014 1.00 91.38 173 ALA A C 1
ATOM 1320 O O . ALA A 1 173 ? -5.194 -0.870 -19.061 1.00 91.38 173 ALA A O 1
ATOM 1321 N N . LEU A 1 174 ? -5.879 -0.081 -17.082 1.00 92.69 174 LEU A N 1
ATOM 1322 C CA . LEU A 1 174 ? -7.268 -0.502 -17.257 1.00 92.69 174 LEU A CA 1
ATOM 1323 C C . LEU A 1 174 ? -8.063 0.542 -18.056 1.00 92.69 174 LEU A C 1
ATOM 1325 O O . LEU A 1 174 ? -7.831 1.737 -17.877 1.00 92.69 174 LEU A O 1
ATOM 1329 N N . PRO A 1 175 ? -9.068 0.131 -18.858 1.00 92.94 175 PRO A N 1
ATOM 1330 C CA . PRO A 1 175 ? -9.833 1.047 -19.708 1.00 92.94 175 PRO A CA 1
ATOM 1331 C C . PRO A 1 175 ? -10.389 2.303 -19.010 1.00 92.94 175 PRO A C 1
ATOM 1333 O O . PRO A 1 175 ? -10.281 3.375 -19.597 1.00 92.94 175 PRO A O 1
ATOM 1336 N N . PRO A 1 176 ? -10.918 2.244 -17.765 1.00 91.62 176 PRO A N 1
ATOM 1337 C CA . PRO A 1 176 ? -11.426 3.439 -17.081 1.00 91.62 176 PRO A CA 1
ATOM 1338 C C . PRO A 1 176 ? -10.362 4.495 -16.754 1.00 91.62 176 PRO A C 1
ATOM 1340 O O . PRO A 1 176 ? -10.703 5.652 -16.532 1.00 91.62 176 PRO A O 1
ATOM 1343 N N . PHE A 1 177 ? -9.092 4.095 -16.692 1.00 91.12 177 PHE A N 1
ATOM 1344 C CA . PHE A 1 177 ? -7.961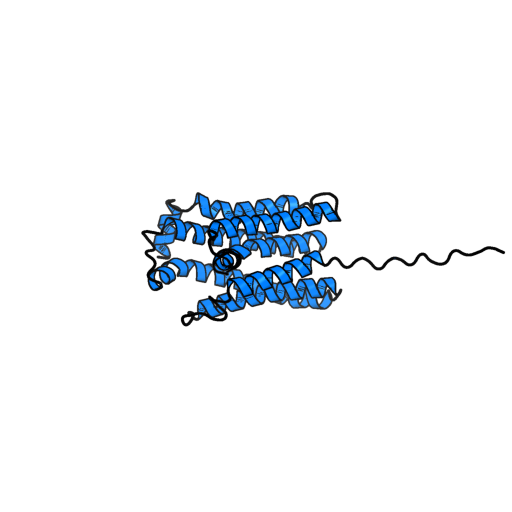 4.967 -16.378 1.00 91.12 177 PHE A CA 1
ATOM 1345 C C . PHE A 1 177 ? -6.995 5.104 -17.561 1.00 91.12 177 PHE A C 1
ATOM 1347 O O . PHE A 1 177 ? -5.924 5.693 -17.413 1.00 91.12 177 PHE A O 1
ATOM 1354 N N . ALA A 1 178 ? -7.367 4.580 -18.733 1.00 85.19 178 ALA A N 1
ATOM 1355 C CA . ALA A 1 178 ? -6.546 4.652 -19.927 1.00 85.19 178 ALA A CA 1
ATOM 1356 C C . ALA A 1 178 ? -6.267 6.121 -20.280 1.00 85.19 178 ALA A C 1
ATOM 1358 O O . ALA A 1 178 ? -7.182 6.938 -20.371 1.00 85.19 178 ALA A O 1
ATOM 1359 N N . GLY A 1 179 ? -4.988 6.456 -20.456 1.00 84.44 179 GLY A N 1
ATOM 1360 C CA . GLY A 1 179 ? -4.534 7.820 -20.743 1.00 84.44 179 GLY A CA 1
ATOM 1361 C C . GLY A 1 179 ? -4.133 8.644 -19.515 1.00 84.44 179 GLY A C 1
ATOM 1362 O O . GLY A 1 179 ? -3.561 9.718 -19.688 1.00 84.44 179 GLY A O 1
ATOM 1363 N N . PHE A 1 180 ? -4.354 8.153 -18.291 1.00 90.25 180 PHE A N 1
ATOM 1364 C CA . PHE A 1 180 ? -3.738 8.748 -17.104 1.00 90.25 180 PHE A CA 1
ATOM 1365 C C . PHE A 1 180 ? -2.287 8.289 -16.957 1.00 90.25 180 PHE A C 1
ATOM 1367 O O . PHE A 1 180 ? -1.966 7.113 -17.129 1.00 90.25 180 PHE A O 1
ATOM 1374 N N . ASP A 1 181 ? -1.413 9.216 -16.567 1.00 93.69 181 ASP A N 1
ATOM 1375 C CA . ASP A 1 181 ? -0.068 8.862 -16.132 1.00 93.69 181 ASP A CA 1
ATOM 1376 C C . ASP A 1 181 ? -0.134 8.010 -14.850 1.00 93.69 181 ASP A C 1
ATOM 1378 O O . ASP A 1 181 ? -0.807 8.361 -13.874 1.00 93.69 181 ASP A O 1
ATOM 1382 N N . GLY A 1 182 ? 0.563 6.871 -14.850 1.00 93.50 182 GLY A N 1
ATOM 1383 C CA . GLY A 1 182 ? 0.509 5.910 -13.749 1.00 93.50 182 GLY A CA 1
ATOM 1384 C C . GLY A 1 182 ? 1.091 6.443 -12.438 1.00 93.50 182 GLY A C 1
ATOM 1385 O O . GLY A 1 182 ? 0.607 6.081 -11.360 1.00 93.50 182 GLY A O 1
ATOM 1386 N N . VAL A 1 183 ? 2.092 7.327 -12.502 1.00 93.50 183 VAL A N 1
ATOM 1387 C CA . VAL A 1 183 ? 2.666 7.968 -11.311 1.00 93.50 183 VAL A CA 1
ATOM 1388 C C . VAL A 1 183 ? 1.646 8.935 -10.727 1.00 93.50 183 VAL A C 1
ATOM 1390 O O . VAL A 1 183 ? 1.354 8.856 -9.534 1.00 93.50 183 VAL A O 1
ATOM 1393 N N . VAL A 1 184 ? 1.033 9.782 -11.559 1.00 94.62 184 VAL A N 1
ATOM 1394 C CA . VAL A 1 184 ? -0.028 10.707 -11.130 1.00 94.62 184 VAL A CA 1
ATOM 1395 C C . VAL A 1 184 ? -1.201 9.949 -10.509 1.00 94.62 184 VAL A C 1
ATOM 1397 O O . VAL A 1 184 ? -1.630 10.294 -9.406 1.00 94.62 184 VAL A O 1
ATOM 1400 N N . LEU A 1 185 ? -1.682 8.878 -11.151 1.00 95.75 185 LEU A N 1
ATOM 1401 C CA . LEU A 1 185 ? -2.762 8.050 -10.605 1.00 95.75 185 LEU A CA 1
ATOM 1402 C C . LEU A 1 185 ? -2.380 7.446 -9.246 1.00 95.75 185 LEU A C 1
ATOM 1404 O O . LEU A 1 185 ? -3.199 7.417 -8.328 1.00 95.75 185 LEU A O 1
ATOM 1408 N N . THR A 1 186 ? -1.126 7.019 -9.088 1.00 96.50 186 THR A N 1
ATOM 1409 C CA . THR A 1 186 ? -0.609 6.506 -7.814 1.00 96.50 186 THR A CA 1
ATOM 1410 C C . THR A 1 186 ? -0.600 7.583 -6.732 1.00 96.50 186 THR A C 1
ATOM 1412 O O . THR A 1 186 ? -1.085 7.331 -5.630 1.00 96.50 186 THR A O 1
ATOM 1415 N N . MET A 1 187 ? -0.114 8.792 -7.033 1.00 96.25 187 MET A N 1
ATOM 1416 C CA . MET A 1 187 ? -0.103 9.910 -6.078 1.00 96.25 187 MET A CA 1
ATOM 1417 C C . MET A 1 187 ? -1.517 10.270 -5.620 1.00 96.25 187 MET A C 1
ATOM 1419 O O . MET A 1 187 ? -1.781 10.366 -4.419 1.00 96.25 187 MET A O 1
ATOM 1423 N N . LEU A 1 188 ? -2.441 10.420 -6.574 1.00 97.06 188 LEU A N 1
ATOM 1424 C CA . LEU A 1 188 ? -3.839 10.738 -6.292 1.00 97.06 188 LEU A CA 1
ATOM 1425 C C . LEU A 1 188 ? -4.521 9.617 -5.503 1.00 97.06 188 LEU A C 1
ATOM 1427 O O . LEU A 1 188 ? -5.245 9.896 -4.550 1.00 97.06 188 LEU A O 1
ATOM 1431 N N . GLY A 1 189 ? -4.255 8.356 -5.849 1.00 97.88 189 GLY A N 1
ATOM 1432 C CA . GLY A 1 189 ? -4.788 7.194 -5.143 1.00 97.88 189 GLY A CA 1
ATOM 1433 C C . GLY A 1 189 ? -4.309 7.118 -3.693 1.00 97.88 189 GLY A C 1
ATOM 1434 O O . GLY A 1 189 ? -5.126 6.969 -2.786 1.00 97.88 189 GLY A O 1
ATOM 1435 N N . LEU A 1 190 ? -3.007 7.287 -3.442 1.00 98.38 190 LEU A N 1
ATOM 1436 C CA . LEU A 1 190 ? -2.450 7.308 -2.083 1.00 98.38 190 LEU A CA 1
ATOM 1437 C C . LEU A 1 190 ? -3.025 8.463 -1.252 1.00 98.38 190 LEU A C 1
ATOM 1439 O O . LEU A 1 190 ? -3.420 8.257 -0.101 1.00 98.38 190 LEU A O 1
ATOM 1443 N N . LEU A 1 191 ? -3.134 9.658 -1.842 1.00 98.50 191 LEU A N 1
ATOM 1444 C CA . LEU A 1 191 ? -3.767 10.804 -1.195 1.00 98.50 191 LEU A CA 1
ATOM 1445 C C . LEU A 1 191 ? -5.236 10.507 -0.860 1.00 98.50 191 LEU A C 1
ATOM 1447 O O . LEU A 1 191 ? -5.656 10.716 0.277 1.00 98.50 191 LEU A O 1
ATOM 1451 N N . ALA A 1 192 ? -6.002 9.963 -1.809 1.00 98.56 192 ALA A N 1
ATOM 1452 C CA . ALA A 1 192 ? -7.407 9.616 -1.617 1.00 98.56 192 ALA A CA 1
ATOM 1453 C C . ALA A 1 192 ? -7.608 8.576 -0.503 1.00 98.56 192 ALA A C 1
ATOM 1455 O O . ALA A 1 192 ? -8.519 8.726 0.314 1.00 98.56 192 ALA A O 1
ATOM 1456 N N . LEU A 1 193 ? -6.742 7.560 -0.407 1.00 98.69 193 LEU A N 1
ATOM 1457 C CA . LEU A 1 193 ? -6.769 6.584 0.689 1.00 98.69 193 LEU A CA 1
ATOM 1458 C C . LEU A 1 193 ? -6.570 7.270 2.051 1.00 98.69 193 LEU A C 1
ATOM 1460 O O . LEU A 1 193 ? -7.362 7.065 2.975 1.00 98.69 193 LEU A O 1
ATOM 1464 N N . GLY A 1 194 ? -5.563 8.143 2.167 1.00 98.56 194 GLY A N 1
ATOM 1465 C CA . GLY A 1 194 ? -5.312 8.920 3.385 1.00 98.56 194 GLY A CA 1
ATOM 1466 C C . GLY A 1 194 ? -6.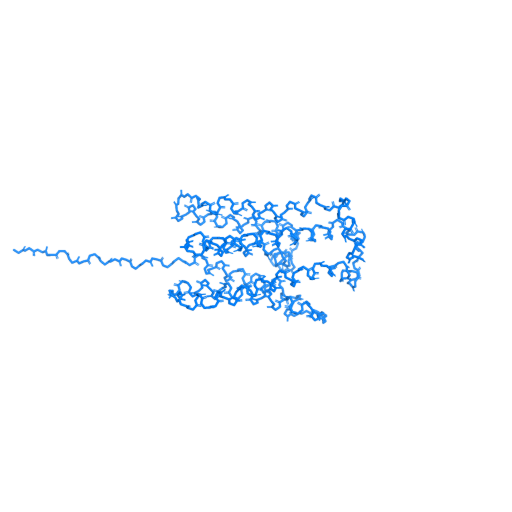483 9.835 3.759 1.00 98.56 194 GLY A C 1
ATOM 1467 O O . GLY A 1 194 ? -6.942 9.826 4.906 1.00 98.56 194 GLY A O 1
ATOM 1468 N N . LEU A 1 195 ? -7.018 10.572 2.780 1.00 98.62 195 LEU A N 1
ATOM 1469 C CA . LEU A 1 195 ? -8.175 11.452 2.955 1.00 98.62 195 LEU A CA 1
ATOM 1470 C C . LEU A 1 195 ? -9.439 10.684 3.347 1.00 98.62 195 LEU A C 1
ATOM 1472 O O . LEU A 1 195 ? -10.227 11.184 4.143 1.00 98.62 195 LEU A O 1
ATOM 1476 N N . THR A 1 196 ? -9.613 9.456 2.862 1.00 98.50 196 THR A N 1
ATOM 1477 C CA . THR A 1 196 ? -10.750 8.603 3.231 1.00 98.50 196 THR A CA 1
ATOM 1478 C C . THR A 1 196 ? -10.731 8.267 4.726 1.00 98.50 196 THR A C 1
ATOM 1480 O O . THR A 1 196 ? -11.770 8.324 5.386 1.00 98.50 196 THR A O 1
ATOM 1483 N N . LEU A 1 197 ? -9.555 7.993 5.306 1.00 98.56 197 LEU A N 1
ATOM 1484 C CA . LEU A 1 197 ? -9.431 7.780 6.752 1.00 98.56 197 LEU A CA 1
ATOM 1485 C C . LEU A 1 197 ? -9.643 9.076 7.555 1.00 98.56 197 LEU A C 1
ATOM 1487 O O . LEU A 1 197 ? -10.282 9.049 8.609 1.00 98.56 197 LEU A O 1
ATOM 1491 N N . VAL A 1 198 ? -9.145 10.210 7.055 1.00 98.62 198 VAL A N 1
ATOM 1492 C CA . VAL A 1 198 ? -9.391 11.540 7.642 1.00 98.62 198 VAL A CA 1
ATOM 1493 C C . VAL A 1 198 ? -10.886 11.855 7.667 1.00 98.62 198 VAL A C 1
ATOM 1495 O O . VAL A 1 198 ? -11.426 12.195 8.719 1.00 98.62 198 VAL A O 1
ATOM 1498 N N . ALA A 1 199 ? -11.570 11.687 6.535 1.00 98.44 199 ALA A N 1
ATOM 1499 C CA . ALA A 1 199 ? -13.004 11.907 6.405 1.00 98.44 199 ALA A CA 1
ATOM 1500 C C . ALA A 1 199 ? -13.793 10.986 7.341 1.00 98.44 199 ALA A C 1
ATOM 1502 O O . ALA A 1 199 ? -14.705 11.445 8.027 1.00 98.44 199 ALA A O 1
ATOM 1503 N N . TYR A 1 200 ? -13.400 9.713 7.439 1.00 97.94 200 TYR A N 1
ATOM 1504 C CA . TYR A 1 200 ? -13.992 8.767 8.379 1.00 97.94 200 TYR A CA 1
ATOM 1505 C C . TYR A 1 200 ? -13.864 9.234 9.839 1.00 97.94 200 TYR A C 1
ATOM 1507 O O . TYR A 1 200 ? -14.846 9.203 10.586 1.00 97.94 200 TYR A O 1
ATOM 1515 N N . ASP A 1 201 ? -12.689 9.704 10.261 1.00 98.06 201 ASP A N 1
ATOM 1516 C CA . ASP A 1 201 ? -12.491 10.214 11.620 1.00 98.06 201 ASP A CA 1
ATOM 1517 C C . ASP A 1 201 ? -13.303 11.486 11.887 1.00 98.06 201 ASP A C 1
ATOM 1519 O O . ASP A 1 201 ? -13.949 11.596 12.926 1.00 98.06 201 ASP A O 1
ATOM 1523 N N . LEU A 1 202 ? -13.346 12.429 10.946 1.00 98.06 202 LEU A N 1
ATOM 1524 C CA . LEU A 1 202 ? -14.160 13.639 11.092 1.00 98.06 202 LEU A CA 1
ATOM 1525 C C . LEU A 1 202 ? -15.663 13.325 11.121 1.00 98.06 202 LEU A C 1
ATOM 1527 O O . LEU A 1 202 ? -16.395 13.905 11.923 1.00 98.06 202 LEU A O 1
ATOM 1531 N N . ALA A 1 203 ? -16.124 12.379 10.304 1.00 97.19 203 ALA A N 1
ATOM 1532 C CA . ALA A 1 203 ? -17.525 11.973 10.260 1.00 97.19 203 ALA A CA 1
ATOM 1533 C C . ALA A 1 203 ? -17.959 11.223 11.530 1.00 97.19 203 ALA A C 1
ATOM 1535 O O . ALA A 1 203 ? -19.077 11.419 12.002 1.00 97.19 203 ALA A O 1
ATOM 1536 N N . THR A 1 204 ? -17.090 10.378 12.095 1.00 95.38 204 THR A N 1
ATOM 1537 C CA . THR A 1 204 ? -17.451 9.503 13.227 1.00 95.38 204 THR A CA 1
ATOM 1538 C C . THR A 1 204 ? -17.041 10.037 14.594 1.00 95.38 204 THR A C 1
ATOM 1540 O O . THR A 1 204 ? -17.743 9.797 15.572 1.00 95.38 204 THR A O 1
ATOM 1543 N N . LEU A 1 205 ? -15.920 10.755 14.684 1.00 95.31 205 LEU A N 1
ATOM 1544 C CA . LEU A 1 205 ? -15.373 11.284 15.935 1.00 95.31 205 LEU A CA 1
ATOM 1545 C C . LEU A 1 205 ? -15.480 12.810 16.040 1.00 95.31 205 LEU A C 1
ATOM 1547 O O . LEU A 1 205 ? -15.214 13.343 17.116 1.00 95.31 205 LEU A O 1
ATOM 1551 N N . ARG A 1 206 ? -15.813 13.520 14.946 1.00 96.25 206 ARG A N 1
ATOM 1552 C CA . ARG A 1 206 ? -15.802 15.001 14.850 1.00 96.25 206 ARG A CA 1
ATOM 1553 C C . ARG A 1 206 ? -14.431 15.629 15.138 1.00 96.25 206 ARG A C 1
ATOM 1555 O O . ARG A 1 206 ? -14.322 16.831 15.346 1.00 96.25 206 ARG A O 1
ATOM 1562 N N . ARG A 1 207 ? -13.380 14.807 15.143 1.00 96.25 207 ARG A N 1
ATOM 1563 C CA . ARG A 1 207 ? -11.974 15.170 15.345 1.00 96.25 207 ARG A CA 1
ATOM 1564 C C . ARG A 1 207 ? -11.084 14.084 14.758 1.00 96.25 207 ARG A C 1
ATOM 1566 O O . ARG A 1 207 ? -11.494 12.930 14.667 1.00 96.25 207 ARG A O 1
ATOM 1573 N N . LEU A 1 208 ? -9.845 14.426 14.430 1.00 97.62 208 LEU A N 1
ATOM 1574 C CA . LEU A 1 208 ? -8.878 13.437 13.962 1.00 97.62 208 LEU A CA 1
ATOM 1575 C C . LEU A 1 208 ? -8.380 12.577 15.121 1.00 97.62 208 LEU A C 1
ATOM 1577 O O . LEU A 1 208 ? -7.989 13.087 16.174 1.00 97.62 208 LEU A O 1
ATOM 1581 N N . HIS A 1 209 ? -8.364 11.258 14.930 1.00 98.00 209 HIS A N 1
ATOM 1582 C CA . HIS A 1 209 ? -7.698 10.373 15.871 1.00 98.00 209 HIS A CA 1
ATOM 1583 C C . HIS A 1 209 ? -6.186 10.623 15.811 1.00 98.00 209 HIS A C 1
ATOM 1585 O O . HIS A 1 209 ? -5.629 10.834 14.735 1.00 98.00 209 HIS A O 1
ATOM 1591 N N . ARG A 1 210 ? -5.490 10.533 16.953 1.00 97.44 210 ARG A N 1
ATOM 1592 C CA . ARG A 1 210 ? -4.036 10.781 17.037 1.00 97.44 210 ARG A CA 1
ATOM 1593 C C . ARG A 1 210 ? -3.236 9.983 16.004 1.00 97.44 210 ARG A C 1
ATOM 1595 O O . ARG A 1 210 ? -2.315 10.506 15.388 1.00 97.44 210 ARG A O 1
ATOM 1602 N N . GLU A 1 211 ? -3.596 8.715 15.828 1.00 98.00 211 GLU A N 1
ATOM 1603 C CA . GLU A 1 211 ? -2.915 7.829 14.874 1.00 98.00 211 GLU A CA 1
ATOM 1604 C C . GLU A 1 211 ? -3.214 8.180 13.410 1.00 98.00 211 GLU A C 1
ATOM 1606 O O . GLU A 1 211 ? -2.372 7.928 12.562 1.00 98.00 211 GLU A O 1
ATOM 1611 N N . THR A 1 212 ? -4.359 8.799 13.109 1.00 98.31 212 THR A N 1
ATOM 1612 C CA . THR A 1 212 ? -4.670 9.322 11.768 1.00 98.31 212 THR A CA 1
ATOM 1613 C C . THR A 1 212 ? -3.912 10.619 11.515 1.00 98.31 212 THR A C 1
ATOM 1615 O O . THR A 1 212 ? -3.262 10.750 10.485 1.00 98.31 212 THR A O 1
ATOM 1618 N N . LEU A 1 213 ? -3.940 11.543 12.485 1.00 97.94 213 LEU A N 1
ATOM 1619 C CA . LEU A 1 213 ? -3.292 12.855 12.399 1.00 97.94 213 LEU A CA 1
ATOM 1620 C C . LEU A 1 213 ? -1.799 12.747 12.079 1.00 97.94 213 LEU A C 1
ATOM 1622 O O . LEU A 1 213 ? -1.302 13.488 11.243 1.00 97.94 213 LEU A O 1
ATOM 1626 N N . TRP A 1 214 ? -1.087 11.832 12.740 1.00 97.56 214 TRP A N 1
ATOM 1627 C CA . TRP A 1 214 ? 0.327 11.590 12.450 1.00 97.56 214 TRP A CA 1
ATOM 1628 C C . TRP A 1 214 ? 0.528 10.554 11.339 1.00 97.56 214 TRP A C 1
ATOM 1630 O O . TRP A 1 214 ? 1.418 10.706 10.509 1.00 97.56 214 TRP A O 1
ATOM 1640 N N . GLY A 1 215 ? -0.282 9.495 11.308 1.00 98.44 215 GLY A N 1
ATOM 1641 C CA . GLY A 1 215 ? -0.043 8.358 10.426 1.00 98.44 215 GLY A CA 1
ATOM 1642 C C . GLY A 1 215 ? -0.296 8.656 8.951 1.00 98.44 215 GLY A C 1
ATOM 1643 O O . GLY A 1 215 ? 0.441 8.143 8.117 1.00 98.44 215 GLY A O 1
ATOM 1644 N N . VAL A 1 216 ? -1.278 9.509 8.631 1.00 98.69 216 VAL A N 1
ATOM 1645 C CA . VAL A 1 216 ? -1.558 9.948 7.252 1.00 98.69 216 VAL A CA 1
ATOM 1646 C C . VAL A 1 216 ? -0.381 10.716 6.641 1.00 98.69 216 VAL A C 1
ATOM 1648 O O . VAL A 1 216 ? 0.146 10.262 5.626 1.00 98.69 216 VAL A O 1
ATOM 1651 N N . PRO A 1 217 ? 0.095 11.828 7.236 1.00 98.50 217 PRO A N 1
ATOM 1652 C CA . PRO A 1 217 ? 1.266 12.510 6.701 1.00 98.50 217 PRO A CA 1
ATOM 1653 C C . PRO A 1 217 ? 2.514 11.628 6.767 1.00 98.50 217 PRO A C 1
ATOM 1655 O O . PRO A 1 217 ? 3.306 11.660 5.834 1.00 98.50 217 PRO A O 1
ATOM 1658 N N . PHE A 1 218 ? 2.679 10.798 7.805 1.00 98.62 218 PHE A N 1
ATOM 1659 C CA . PHE A 1 218 ? 3.817 9.883 7.889 1.00 98.62 218 PHE A CA 1
ATOM 1660 C C . PHE A 1 218 ? 3.878 8.926 6.694 1.00 98.62 218 PHE A C 1
ATOM 1662 O O . PHE A 1 218 ? 4.921 8.859 6.052 1.00 98.62 218 PHE A O 1
ATOM 1669 N N . PHE A 1 219 ? 2.792 8.215 6.361 1.00 98.00 219 PHE A N 1
ATOM 1670 C CA . PHE A 1 219 ? 2.852 7.273 5.240 1.00 98.00 219 PHE A CA 1
ATOM 1671 C C . PHE A 1 219 ? 3.062 7.992 3.908 1.00 98.00 219 PHE A C 1
ATOM 1673 O O . PHE A 1 219 ? 3.844 7.513 3.097 1.00 98.00 219 PHE A O 1
ATOM 1680 N N . LEU A 1 220 ? 2.413 9.142 3.689 1.00 98.31 220 LEU A N 1
ATOM 1681 C CA . LEU A 1 220 ? 2.573 9.905 2.451 1.00 98.31 220 LEU A CA 1
ATOM 1682 C C . LEU A 1 220 ? 4.009 10.404 2.301 1.00 98.31 220 LEU A C 1
ATOM 1684 O O . LEU A 1 220 ? 4.632 10.185 1.273 1.00 98.31 220 LEU A O 1
ATOM 1688 N N . VAL A 1 221 ? 4.564 11.036 3.334 1.00 98.19 221 VAL A N 1
ATOM 1689 C CA . VAL A 1 221 ? 5.918 11.596 3.269 1.00 98.19 221 VAL A CA 1
ATOM 1690 C C . VAL A 1 221 ? 6.962 10.491 3.160 1.00 98.19 221 VAL A C 1
ATOM 1692 O O . VAL A 1 221 ? 7.829 10.569 2.298 1.00 98.19 221 VAL A O 1
ATOM 1695 N N . VAL A 1 222 ? 6.887 9.449 3.991 1.00 98.00 222 VAL A N 1
ATOM 1696 C CA . VAL A 1 222 ? 7.897 8.378 3.995 1.00 98.00 222 VAL A CA 1
ATOM 1697 C C . VAL A 1 222 ? 7.843 7.542 2.718 1.00 98.00 222 VAL A C 1
ATOM 1699 O O . VAL A 1 222 ? 8.883 7.077 2.268 1.00 98.00 222 VAL A O 1
ATOM 1702 N N . HIS A 1 223 ? 6.670 7.394 2.100 1.00 94.94 223 HIS A N 1
ATOM 1703 C CA . HIS A 1 223 ? 6.545 6.754 0.794 1.00 94.94 223 HIS A CA 1
ATOM 1704 C C . HIS A 1 223 ? 7.073 7.661 -0.327 1.00 94.94 223 HIS A C 1
ATOM 1706 O O . HIS A 1 223 ? 7.905 7.237 -1.124 1.00 94.94 223 HIS A O 1
ATOM 1712 N N . LEU A 1 224 ? 6.605 8.910 -0.400 1.00 95.81 224 LEU A N 1
ATOM 1713 C CA . LEU A 1 224 ? 6.823 9.764 -1.570 1.00 95.81 224 LEU A CA 1
ATOM 1714 C C . LEU A 1 224 ? 8.166 10.492 -1.558 1.00 95.81 224 LEU A C 1
ATOM 1716 O O . LEU A 1 224 ? 8.781 10.640 -2.608 1.00 95.81 224 LEU A O 1
ATOM 1720 N N . ALA A 1 225 ? 8.649 10.944 -0.400 1.00 96.81 225 ALA A N 1
ATOM 1721 C CA . ALA A 1 225 ? 9.873 11.739 -0.342 1.00 96.81 225 ALA A CA 1
ATOM 1722 C C . ALA A 1 225 ? 11.098 10.992 -0.906 1.00 96.81 225 ALA A C 1
ATOM 1724 O O . ALA A 1 225 ? 11.800 11.589 -1.722 1.00 96.81 225 ALA A O 1
ATOM 1725 N N . PRO A 1 226 ? 11.347 9.704 -0.581 1.00 96.44 226 PRO A N 1
ATOM 1726 C CA . PRO A 1 226 ? 12.448 8.958 -1.189 1.00 96.44 226 PRO A CA 1
ATOM 1727 C C . PRO A 1 226 ? 12.335 8.866 -2.713 1.00 96.44 226 PRO A C 1
ATOM 1729 O O . PRO A 1 226 ? 13.341 9.026 -3.399 1.00 96.44 226 PRO A O 1
ATOM 1732 N N . ALA A 1 227 ? 11.117 8.681 -3.237 1.00 94.88 227 ALA A N 1
ATOM 1733 C CA . ALA A 1 227 ? 10.856 8.568 -4.670 1.00 94.88 227 ALA A CA 1
ATOM 1734 C C . ALA A 1 227 ? 11.328 9.808 -5.445 1.00 94.88 227 ALA A C 1
ATOM 1736 O O . ALA A 1 227 ? 11.860 9.674 -6.537 1.00 94.88 227 ALA A O 1
ATOM 1737 N N . PHE A 1 228 ? 11.174 11.010 -4.882 1.00 94.62 228 PHE A N 1
ATOM 1738 C CA . PHE A 1 228 ? 11.537 12.259 -5.564 1.00 94.62 228 PHE A CA 1
ATOM 1739 C C . PHE A 1 228 ? 12.900 12.827 -5.151 1.00 94.62 228 PHE A C 1
ATOM 1741 O O . PHE A 1 228 ? 13.506 13.561 -5.927 1.00 94.62 228 PHE A O 1
ATOM 1748 N N . ALA A 1 229 ? 13.390 12.514 -3.949 1.00 96.12 229 ALA A N 1
ATOM 1749 C CA . ALA A 1 229 ? 14.619 13.105 -3.415 1.00 96.12 229 ALA A CA 1
ATOM 1750 C C . ALA A 1 229 ? 15.887 12.293 -3.715 1.00 96.12 229 ALA A C 1
ATOM 1752 O O . ALA A 1 229 ? 16.977 12.860 -3.746 1.00 96.12 229 ALA A O 1
ATOM 1753 N N . LEU A 1 230 ? 15.771 10.972 -3.881 1.00 95.94 230 LEU A N 1
ATOM 1754 C CA . LEU A 1 230 ? 16.929 10.087 -4.030 1.00 95.94 230 LEU A CA 1
ATOM 1755 C C . LEU A 1 230 ? 17.371 9.817 -5.475 1.00 95.94 230 LEU A C 1
ATOM 1757 O O . LEU A 1 230 ? 18.584 9.670 -5.660 1.00 95.94 230 LEU A O 1
ATOM 1761 N N . PRO A 1 231 ? 16.499 9.774 -6.504 1.00 94.56 231 PRO A N 1
ATOM 1762 C CA . PRO A 1 231 ? 16.957 9.543 -7.873 1.00 94.56 231 PRO A CA 1
ATOM 1763 C C . PRO A 1 231 ? 18.020 10.557 -8.316 1.00 94.56 231 PRO A C 1
ATOM 1765 O O . PRO A 1 231 ? 17.884 11.759 -8.105 1.00 94.56 231 PRO A O 1
ATOM 1768 N N . GLY A 1 232 ? 19.101 10.071 -8.928 1.00 90.38 232 GLY A N 1
ATOM 1769 C CA . GLY A 1 232 ? 20.217 10.895 -9.408 1.00 90.38 232 GLY A CA 1
ATOM 1770 C C . GLY A 1 232 ? 21.273 11.253 -8.352 1.00 90.38 232 GLY A C 1
ATOM 1771 O O . GLY A 1 232 ? 22.344 11.752 -8.703 1.00 90.38 232 GLY A O 1
ATOM 1772 N N . THR A 1 233 ? 21.035 10.958 -7.071 1.00 94.00 233 THR A N 1
ATOM 1773 C CA . THR A 1 233 ? 22.033 11.164 -6.008 1.00 94.00 233 THR A CA 1
ATOM 1774 C C . THR A 1 233 ? 23.236 10.216 -6.142 1.00 94.00 233 THR A C 1
ATOM 1776 O O . THR A 1 233 ? 23.236 9.250 -6.910 1.00 94.00 233 THR A O 1
ATOM 1779 N N . SER A 1 234 ? 24.313 10.474 -5.391 1.00 93.75 234 SER A N 1
ATOM 1780 C CA . SER A 1 234 ? 25.452 9.544 -5.297 1.00 93.75 234 SER A CA 1
ATOM 1781 C C . SER A 1 234 ? 25.046 8.190 -4.712 1.00 93.75 234 SER A C 1
ATOM 1783 O O . SER A 1 234 ? 25.509 7.162 -5.200 1.00 93.75 234 SER A O 1
ATOM 1785 N N . LEU A 1 235 ? 24.148 8.185 -3.721 1.00 93.00 235 LEU A N 1
ATOM 1786 C CA . LEU A 1 235 ? 23.598 6.964 -3.135 1.00 93.00 235 LEU A CA 1
ATOM 1787 C C . LEU A 1 235 ? 22.828 6.150 -4.178 1.00 93.00 235 LEU A C 1
ATOM 1789 O O . LEU A 1 235 ? 23.070 4.958 -4.314 1.00 93.00 235 LEU A O 1
ATOM 1793 N N . ASP A 1 236 ? 21.955 6.794 -4.951 1.00 92.44 236 ASP A N 1
ATOM 1794 C CA . ASP A 1 236 ? 21.223 6.151 -6.046 1.00 92.44 236 ASP A CA 1
ATOM 1795 C C . ASP A 1 236 ? 22.159 5.565 -7.111 1.00 92.44 236 ASP A C 1
ATOM 1797 O O . ASP A 1 236 ? 21.962 4.444 -7.572 1.00 92.44 236 ASP A O 1
ATOM 1801 N N . ARG A 1 237 ? 23.228 6.277 -7.484 1.00 90.62 237 ARG A N 1
ATOM 1802 C CA . ARG A 1 237 ? 24.259 5.743 -8.396 1.00 90.62 237 ARG A CA 1
ATOM 1803 C C . ARG A 1 237 ? 24.959 4.520 -7.830 1.00 90.62 237 ARG A C 1
ATOM 1805 O O . ARG A 1 237 ? 25.109 3.539 -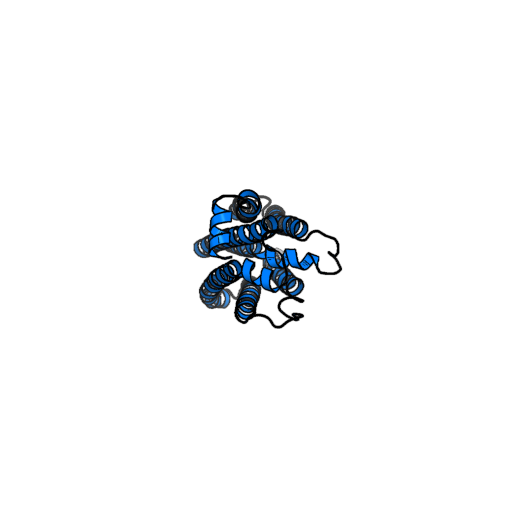8.551 1.00 90.62 237 ARG A O 1
ATOM 1812 N N . TRP A 1 238 ? 25.338 4.571 -6.560 1.00 91.50 238 TRP A N 1
ATOM 1813 C CA . TRP A 1 238 ? 25.981 3.450 -5.891 1.00 91.50 238 TRP A CA 1
ATOM 1814 C C . TRP A 1 238 ? 25.055 2.233 -5.800 1.00 91.50 238 TRP A C 1
ATOM 1816 O O . TRP A 1 238 ? 25.446 1.155 -6.234 1.00 91.50 238 TRP A O 1
ATOM 1826 N N . VAL A 1 239 ? 23.812 2.405 -5.331 1.00 91.44 239 VAL A N 1
ATOM 1827 C CA . VAL A 1 239 ? 22.831 1.310 -5.235 1.00 91.44 239 VAL A CA 1
ATOM 1828 C C . VAL A 1 239 ? 22.599 0.685 -6.605 1.00 91.44 239 VAL A C 1
ATOM 1830 O O . VAL A 1 239 ? 22.750 -0.524 -6.743 1.00 91.44 239 VAL A O 1
ATOM 1833 N N . MET A 1 240 ? 22.312 1.495 -7.628 1.00 86.44 240 MET A N 1
ATOM 1834 C CA . MET A 1 240 ? 22.086 1.009 -8.993 1.00 86.44 240 MET A CA 1
ATOM 1835 C C . MET A 1 240 ? 23.299 0.280 -9.583 1.00 86.44 240 MET A C 1
ATOM 1837 O O . MET A 1 240 ? 23.107 -0.609 -10.399 1.00 86.44 240 MET A O 1
ATOM 1841 N N . GLY A 1 241 ? 24.526 0.615 -9.172 1.00 86.25 241 GLY A N 1
ATOM 1842 C CA . GLY A 1 241 ? 25.732 -0.124 -9.562 1.00 86.25 241 GLY A CA 1
ATOM 1843 C C . GLY A 1 241 ? 25.934 -1.445 -8.810 1.00 86.25 241 GLY A C 1
ATOM 1844 O O . GLY A 1 241 ? 26.679 -2.296 -9.277 1.00 86.25 241 GLY A O 1
ATOM 1845 N N . VAL A 1 242 ? 25.289 -1.624 -7.652 1.00 87.62 242 VAL A N 1
ATOM 1846 C CA . VAL A 1 242 ? 25.323 -2.874 -6.872 1.00 87.62 242 VAL A CA 1
ATOM 1847 C C . VAL A 1 242 ? 24.242 -3.854 -7.334 1.00 87.62 242 VAL A C 1
ATOM 1849 O O . VAL A 1 242 ? 24.482 -5.058 -7.351 1.00 87.62 242 VAL A O 1
ATOM 1852 N N . ILE A 1 243 ? 23.045 -3.357 -7.671 1.00 85.69 243 ILE A N 1
ATOM 1853 C CA . ILE A 1 243 ? 21.899 -4.193 -8.081 1.00 85.69 243 ILE A CA 1
ATOM 1854 C C . ILE A 1 243 ? 21.717 -4.298 -9.605 1.00 85.69 243 ILE A C 1
ATOM 1856 O O . ILE A 1 243 ? 20.870 -5.061 -10.074 1.00 85.69 243 ILE A O 1
ATOM 1860 N N . GLY A 1 244 ? 22.440 -3.480 -10.369 1.00 70.25 244 GLY A N 1
ATOM 1861 C CA . GLY A 1 244 ? 22.365 -3.385 -11.827 1.00 70.25 244 GLY A CA 1
ATOM 1862 C C . GLY A 1 244 ? 23.494 -4.119 -12.518 1.00 70.25 244 GLY A C 1
ATOM 1863 O O . GLY A 1 244 ? 23.249 -4.426 -13.705 1.00 70.25 244 GLY A O 1
#

Radius of gyration: 20.75 Å; Cα contacts (8 Å, |Δi|>4): 251; chains: 1; bounding box: 79×33×61 Å

Mean predicted aligned error: 5.2 Å

Foldseek 3Di:
DDDDDDDDPPDDPPQDCLLLVLLVVLLVLLCLLCVCPAVNDPDDDDPLVVQLSVLLNVLSVLSNVLVVCVSVVVVVVNVVVVVVNVVSLVSNLVSLVVVLLCQLVVCVVVVHPCVVCLLVNQLVSQLSVLLNVLLVVLQVVLVVCVVVVVLNSLSNLLSSLSNSLSSQLSCCVPPVNPPDHSVVSSLVSSLVSLVSLVVVCCVPVVDDDPNSVPSSCSSNCSNRVRSPPVRPDPVSVVSVVVSD